Protein AF-A0A9X3PLB8-F1 (afdb_monomer)

pLDDT: mean 70.01, std 19.06, range [33.97, 97.75]

Foldseek 3Di:
DDDDDDDDDDDDPPPPPPPPPDDDDPDDPQALLLCLQVPDPPDFDDWAWDDCVVVLVVVLVCLVVCVQPDDADHSVQWPSVLKTKTAGPQDIKIWIFGHDADARLFIKMWDAGNVRHTRKIKTWDWHDDPQWIFIWIDISNHTPDTDTHRLVPDDPLLVQLLVQCVVPFVGDSVSSSSLCSQLVVQCVVPVRSRNVVSLRNSPSTPSVSNVVSVVV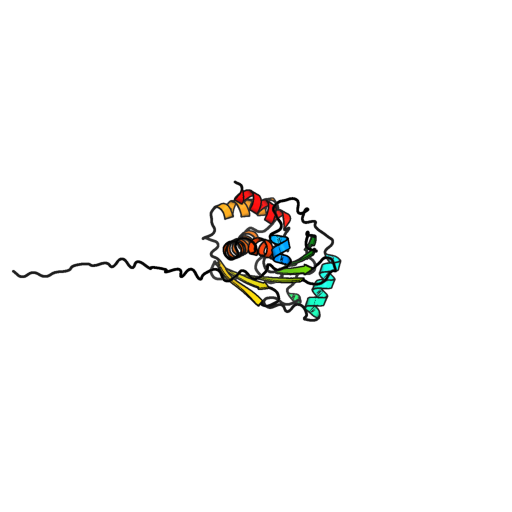SVVD

Radius of gyration: 21.52 Å; Cα contacts (8 Å, |Δi|>4): 344; chains: 1; bounding box: 39×37×94 Å

Sequence (220 aa):
MKLYGHLLVAAAVGLLLSVTATSPAAAAPLTPLERGCAGEQGDDGPVNAINADELTQRTKALVEDGAIALKATNAADLHWGHANAYEWPAGSFIGIPATKFNGDASSLAVFYDHDGGRTDTVETFVDQRDGRLWVQVWRDGERTLNAAVDVEEMPAWWGEFEGCLNQHGNVSASTAATLGAICAASCMGTLGTGCVICLGAAGGIGATALGYCAGKVMND

Secondary structure (DSSP, 8-state):
--------------------------PPPPPHHHHHHS--TTT----EEE--HHHHHHHHHHHHTTSS--SS--GGGB-GGG-EEEEETTEEEEEEEBSSSSSS--EEEEEE-TT--EEEEEEEEEEEETTEEEEEEEETTEEEEEEEEEGGG--THHHHHHHHHHHHT---HHHHHHHHHHHHHHHHHTTTHHHHHHHHHHTTS-HHHHHHHHHHHHH-

Mean predicted aligned error: 12.06 Å

Nearest PDB structures (foldseek):
  7oa8-assembly1_A  TM=4.580E-01  e=2.248E-01  Streptococcus sanguinis
  7oa7-assembly1_A  TM=4.554E-01  e=2.815E-01  Streptococcus sanguinis
  1vpr-assembly1_A  TM=3.459E-01  e=1.150E+00  Lingulaulax polyedra

Solvent-accessible surface area (backbone atoms only — not comparable to full-atom values): 12658 Å² total; per-residue (Å²): 134,84,91,82,88,83,86,86,82,81,79,83,82,76,81,78,78,76,76,77,78,70,74,82,68,81,76,73,82,72,49,72,66,44,46,55,60,63,51,60,103,66,85,73,68,77,76,39,81,47,83,30,66,67,59,47,54,53,52,48,50,36,46,75,74,54,80,48,57,70,84,88,60,53,82,87,38,45,37,70,93,56,42,34,22,33,38,44,98,60,25,35,39,37,8,26,21,26,70,86,36,87,60,61,56,18,19,41,16,42,32,25,34,82,88,64,48,78,73,50,35,31,38,36,41,46,45,79,54,96,84,24,41,39,40,35,31,24,47,77,66,42,76,78,44,78,48,77,39,56,68,88,73,56,60,77,65,49,61,56,33,37,52,41,30,48,73,70,54,75,42,52,68,68,35,41,56,47,48,50,50,53,22,50,55,32,20,70,74,49,82,47,52,29,31,47,54,33,46,47,35,50,22,40,48,64,50,66,38,55,52,51,26,53,54,49,65,73,74,109

Structure (mmCIF, N/CA/C/O backbone):
data_AF-A0A9X3PLB8-F1
#
_entry.id   AF-A0A9X3PLB8-F1
#
loop_
_atom_site.group_PDB
_atom_site.id
_atom_site.type_symbol
_atom_site.label_atom_id
_atom_site.label_alt_id
_atom_site.label_comp_id
_atom_site.label_asym_id
_atom_site.label_entity_id
_atom_site.label_seq_id
_atom_site.pdbx_PDB_ins_code
_atom_site.Cartn_x
_atom_site.Cartn_y
_atom_site.Cartn_z
_atom_site.occupancy
_atom_site.B_iso_or_equiv
_atom_site.auth_seq_id
_atom_site.auth_comp_id
_atom_site.auth_asym_id
_atom_site.auth_atom_id
_atom_site.pdbx_PDB_model_num
ATOM 1 N N . MET A 1 1 ? 12.496 -12.470 -78.132 1.00 42.16 1 MET A N 1
ATOM 2 C CA . MET A 1 1 ? 12.946 -13.204 -76.928 1.00 42.16 1 MET A CA 1
ATOM 3 C C . MET A 1 1 ? 11.952 -12.951 -75.811 1.00 42.16 1 MET A C 1
ATOM 5 O O . MET A 1 1 ? 11.403 -11.862 -75.740 1.00 42.16 1 MET A O 1
ATOM 9 N N . LYS A 1 2 ? 11.635 -14.010 -75.065 1.00 41.25 2 LYS A N 1
ATOM 10 C CA . LYS A 1 2 ? 10.515 -14.133 -74.127 1.00 41.25 2 LYS A CA 1
ATOM 11 C C . LYS A 1 2 ? 10.704 -13.296 -72.853 1.00 41.25 2 LYS A C 1
ATOM 13 O O . LYS A 1 2 ? 11.803 -13.241 -72.315 1.00 41.25 2 LYS A O 1
ATOM 18 N N . LEU A 1 3 ? 9.582 -12.727 -72.408 1.00 42.50 3 LEU A N 1
ATOM 19 C CA . LEU A 1 3 ? 9.259 -12.253 -71.057 1.00 42.50 3 LEU A CA 1
ATOM 20 C C . LEU A 1 3 ? 9.607 -13.276 -69.967 1.00 42.50 3 LEU A C 1
ATOM 22 O O . LEU A 1 3 ? 9.330 -14.445 -70.192 1.00 42.50 3 LEU A O 1
ATOM 26 N N . TYR A 1 4 ? 10.103 -12.800 -68.819 1.00 45.41 4 TYR A N 1
ATOM 27 C CA . TYR A 1 4 ? 9.829 -13.178 -67.410 1.00 45.41 4 TYR A CA 1
ATOM 28 C C . TYR A 1 4 ? 10.656 -12.162 -66.582 1.00 45.41 4 TYR A C 1
ATOM 30 O O . TYR A 1 4 ? 11.836 -11.996 -66.854 1.00 45.41 4 TYR A O 1
ATOM 38 N N . GLY A 1 5 ? 10.147 -11.323 -65.681 1.00 40.31 5 GLY A N 1
ATOM 39 C CA . GLY A 1 5 ? 9.055 -11.491 -64.734 1.00 40.31 5 GLY A CA 1
ATOM 40 C C . GLY A 1 5 ? 9.683 -11.599 -63.346 1.00 40.31 5 GLY A C 1
ATOM 41 O O . GLY A 1 5 ? 10.221 -12.650 -63.062 1.00 40.31 5 GLY A O 1
ATOM 42 N N . HIS A 1 6 ? 9.638 -10.542 -62.526 1.00 45.53 6 HIS A N 1
ATOM 43 C CA . HIS A 1 6 ? 9.561 -10.637 -61.060 1.00 45.53 6 HIS A CA 1
ATOM 44 C C . HIS A 1 6 ? 9.053 -9.310 -60.484 1.00 45.53 6 HIS A C 1
ATOM 46 O O . HIS A 1 6 ? 9.768 -8.326 -60.324 1.00 45.53 6 HIS A O 1
ATOM 52 N N . LEU A 1 7 ? 7.748 -9.336 -60.235 1.00 43.00 7 LEU A N 1
ATOM 53 C CA . LEU A 1 7 ? 6.956 -8.416 -59.441 1.00 43.00 7 LEU A CA 1
ATOM 54 C C . LEU A 1 7 ? 7.333 -8.650 -57.964 1.00 43.00 7 LEU A C 1
ATOM 56 O O . LEU A 1 7 ? 7.113 -9.751 -57.460 1.00 43.00 7 LEU A O 1
ATOM 60 N N . LEU A 1 8 ? 7.907 -7.663 -57.274 1.00 43.69 8 LEU A N 1
ATOM 61 C CA . LEU A 1 8 ? 8.040 -7.696 -55.814 1.00 43.69 8 LEU A CA 1
ATOM 62 C C . LEU A 1 8 ? 6.850 -6.953 -55.208 1.00 43.69 8 LEU A C 1
ATOM 64 O O . LEU A 1 8 ? 6.805 -5.727 -55.159 1.00 43.69 8 LEU A O 1
ATOM 68 N N . VAL A 1 9 ? 5.865 -7.744 -54.792 1.00 43.50 9 VAL A N 1
ATOM 69 C CA . VAL A 1 9 ? 4.774 -7.350 -53.904 1.00 43.50 9 VAL A CA 1
ATOM 70 C C . VAL A 1 9 ? 5.308 -7.488 -52.480 1.00 43.50 9 VAL A C 1
ATOM 72 O O . VAL A 1 9 ? 5.518 -8.604 -52.014 1.00 43.50 9 VAL A O 1
ATOM 75 N N . ALA A 1 10 ? 5.544 -6.374 -51.789 1.00 41.44 10 ALA A N 1
ATOM 76 C CA . ALA A 1 10 ? 5.729 -6.374 -50.342 1.00 41.44 10 ALA A CA 1
ATOM 77 C C . ALA A 1 10 ? 4.428 -5.866 -49.714 1.00 41.44 10 ALA A C 1
ATOM 79 O O . ALA A 1 10 ? 4.063 -4.699 -49.843 1.00 41.44 10 ALA A O 1
ATOM 80 N N . ALA A 1 11 ? 3.694 -6.806 -49.126 1.00 41.69 11 ALA A N 1
ATOM 81 C CA . ALA A 1 11 ? 2.415 -6.602 -48.476 1.00 41.69 11 ALA A CA 1
ATOM 82 C C . ALA A 1 11 ? 2.552 -5.651 -47.278 1.00 41.69 11 ALA A C 1
ATOM 84 O O . ALA A 1 11 ? 3.306 -5.916 -46.343 1.00 41.69 11 ALA A O 1
ATOM 85 N N . ALA A 1 12 ? 1.771 -4.572 -47.289 1.00 40.34 12 ALA A N 1
ATOM 86 C CA . ALA A 1 12 ? 1.460 -3.808 -46.095 1.00 40.34 12 ALA A CA 1
ATOM 87 C C . ALA A 1 12 ? 0.580 -4.683 -45.189 1.00 40.34 12 ALA A C 1
ATOM 89 O O . ALA A 1 12 ? -0.614 -4.856 -45.437 1.00 40.34 12 ALA A O 1
ATOM 90 N N . VAL A 1 13 ? 1.179 -5.273 -44.155 1.00 42.69 13 VAL A N 1
ATOM 91 C CA . VAL A 1 13 ? 0.447 -5.906 -43.054 1.00 42.69 13 VAL A CA 1
ATOM 92 C C . VAL A 1 13 ? -0.115 -4.778 -42.191 1.00 42.69 13 VAL A C 1
ATOM 94 O O . VAL A 1 13 ? 0.508 -4.320 -41.239 1.00 42.69 13 VAL A O 1
ATOM 97 N N . GLY A 1 14 ? -1.287 -4.278 -42.580 1.00 38.47 14 GLY A N 1
ATOM 98 C CA . GLY A 1 14 ? -2.118 -3.443 -41.725 1.00 38.47 14 GLY A CA 1
ATOM 99 C C . GLY A 1 14 ? -2.691 -4.308 -40.610 1.00 38.47 14 GLY A C 1
ATOM 100 O O . GLY A 1 14 ? -3.689 -4.998 -40.813 1.00 38.47 14 GLY A O 1
ATOM 101 N N . LEU A 1 15 ? -2.038 -4.300 -39.448 1.00 38.53 15 LEU A N 1
ATOM 102 C CA . LEU A 1 15 ? -2.565 -4.893 -38.225 1.00 38.53 15 LEU A CA 1
ATOM 103 C C . LEU A 1 15 ? -3.758 -4.036 -37.761 1.00 38.53 15 LEU A C 1
ATOM 105 O O . LEU A 1 15 ? -3.613 -3.065 -37.024 1.00 38.53 15 LEU A O 1
ATOM 109 N N . LEU A 1 16 ? -4.949 -4.366 -38.255 1.00 38.53 16 LEU A N 1
ATOM 110 C CA . LEU A 1 16 ? -6.218 -3.885 -37.719 1.00 38.53 16 LEU A CA 1
ATOM 111 C C . LEU A 1 16 ? -6.410 -4.512 -36.332 1.00 38.53 16 LEU A C 1
ATOM 113 O O . LEU A 1 16 ? -6.998 -5.582 -36.197 1.00 38.53 16 LEU A O 1
ATOM 117 N N . LEU A 1 17 ? -5.906 -3.847 -35.291 1.00 38.09 17 LEU A N 1
ATOM 118 C CA . LEU A 1 17 ? -6.394 -4.040 -33.927 1.00 38.09 17 LEU A CA 1
ATOM 119 C C . LEU A 1 17 ? -7.809 -3.460 -33.876 1.00 38.09 17 LEU A C 1
ATOM 121 O O . LEU A 1 17 ? -8.021 -2.296 -33.545 1.00 38.09 17 LEU A O 1
ATOM 125 N N . SER A 1 18 ? -8.796 -4.263 -34.265 1.00 33.97 18 SER A N 1
ATOM 126 C CA . SER A 1 18 ? -10.195 -3.977 -33.980 1.00 33.97 18 SER A CA 1
ATOM 127 C C . SER A 1 18 ? -10.396 -4.079 -32.471 1.00 33.97 18 SER A C 1
ATOM 129 O O . SER A 1 18 ? -10.688 -5.150 -31.942 1.00 33.97 18 SER A O 1
ATOM 131 N N . VAL A 1 19 ? -10.201 -2.955 -31.781 1.00 35.94 19 VAL A N 1
ATOM 132 C CA . VAL A 1 19 ? -10.672 -2.745 -30.414 1.00 35.94 19 VAL A CA 1
ATOM 133 C C . VAL A 1 19 ? -12.193 -2.814 -30.479 1.00 35.94 19 VAL A C 1
ATOM 135 O O . VAL A 1 19 ? -12.865 -1.857 -30.860 1.00 35.94 19 VAL A O 1
ATOM 138 N N . THR A 1 20 ? -12.758 -3.979 -30.179 1.00 35.69 20 THR A N 1
ATOM 139 C CA . THR A 1 20 ? -14.190 -4.094 -29.929 1.00 35.69 20 THR A CA 1
ATOM 140 C C . THR A 1 20 ? -14.473 -3.343 -28.638 1.00 35.69 20 THR A C 1
ATOM 142 O O . THR A 1 20 ? -14.205 -3.854 -27.554 1.00 35.69 20 THR A O 1
ATOM 145 N N . ALA A 1 21 ? -14.972 -2.113 -28.761 1.00 36.59 21 ALA A N 1
ATOM 146 C CA . ALA A 1 21 ? -15.524 -1.363 -27.647 1.00 36.59 21 ALA A CA 1
ATOM 147 C C . ALA A 1 21 ? -16.731 -2.142 -27.110 1.00 36.59 21 ALA A C 1
ATOM 149 O O . ALA A 1 21 ? -17.836 -2.065 -27.648 1.00 36.59 21 ALA A O 1
ATOM 150 N N . THR A 1 22 ? -16.510 -2.954 -26.080 1.00 38.62 22 THR A N 1
ATOM 151 C CA . THR A 1 22 ? -17.591 -3.485 -25.257 1.00 38.62 22 THR A CA 1
ATOM 152 C C . THR A 1 22 ? -18.362 -2.295 -24.708 1.00 38.62 22 THR A C 1
ATOM 154 O O . THR A 1 22 ? -17.762 -1.411 -24.094 1.00 38.62 22 THR A O 1
ATOM 157 N N . SER A 1 23 ? -19.674 -2.245 -24.965 1.00 39.62 23 SER A N 1
ATOM 158 C CA . SER A 1 23 ? -20.564 -1.269 -24.333 1.00 39.62 23 SER A CA 1
ATOM 159 C C . SER A 1 23 ? -20.258 -1.208 -22.836 1.00 39.62 23 SER A C 1
ATOM 161 O O . SER A 1 23 ? -20.055 -2.274 -22.245 1.00 39.62 23 SER A O 1
ATOM 163 N N . PRO A 1 24 ? -20.194 -0.010 -22.226 1.00 42.16 24 PRO A N 1
ATOM 164 C CA . PRO A 1 24 ? -19.882 0.104 -20.813 1.00 42.16 24 PRO A CA 1
ATOM 165 C C . PRO A 1 24 ? -20.910 -0.727 -20.051 1.00 42.16 24 PRO A C 1
ATOM 167 O O . PRO A 1 24 ? -22.111 -0.454 -20.108 1.00 42.16 24 PRO A O 1
ATOM 170 N N . ALA A 1 25 ? -20.439 -1.789 -19.394 1.00 44.44 25 ALA A N 1
ATOM 171 C CA . ALA A 1 25 ? -21.228 -2.461 -18.380 1.00 44.44 25 ALA A CA 1
ATOM 172 C C . ALA A 1 25 ? -21.720 -1.371 -17.422 1.00 44.44 25 ALA A C 1
ATOM 174 O O . ALA A 1 25 ? -20.951 -0.463 -17.096 1.00 44.44 25 ALA A O 1
ATOM 175 N N . ALA A 1 26 ? -22.999 -1.420 -17.035 1.00 44.59 26 ALA A N 1
ATOM 176 C CA . ALA A 1 26 ? -23.534 -0.507 -16.034 1.00 44.59 26 ALA A CA 1
ATOM 177 C C . ALA A 1 26 ? -22.548 -0.477 -14.861 1.00 44.59 26 ALA A C 1
ATOM 179 O O . ALA A 1 26 ? -22.272 -1.527 -14.276 1.00 44.59 26 ALA A O 1
ATOM 180 N N . ALA A 1 27 ? -21.940 0.688 -14.623 1.00 52.00 27 ALA A N 1
ATOM 181 C CA . ALA A 1 27 ? -20.863 0.811 -13.658 1.00 52.00 27 ALA A CA 1
ATOM 182 C C . ALA A 1 27 ? -21.380 0.307 -12.309 1.00 52.00 27 ALA A C 1
ATOM 184 O O . ALA A 1 27 ? -22.435 0.747 -11.842 1.00 52.00 27 ALA A O 1
ATOM 185 N N . ALA A 1 28 ? -20.673 -0.658 -11.720 1.00 55.56 28 ALA A N 1
ATOM 186 C CA . ALA A 1 28 ? -20.964 -1.079 -10.362 1.00 55.56 28 ALA A CA 1
ATOM 187 C C . ALA A 1 28 ? -20.919 0.160 -9.445 1.00 55.56 28 ALA A C 1
ATOM 189 O O . ALA A 1 28 ? -20.131 1.077 -9.703 1.00 55.56 28 ALA A O 1
ATOM 190 N N . PRO A 1 29 ? -21.777 0.235 -8.412 1.00 57.09 29 PRO A N 1
ATOM 191 C CA . PRO A 1 29 ? -21.721 1.338 -7.466 1.00 57.09 29 PRO A CA 1
ATOM 192 C C . PRO A 1 29 ? -20.319 1.420 -6.854 1.00 57.09 29 PRO A C 1
ATOM 194 O O . PRO A 1 29 ? -19.776 0.404 -6.421 1.00 57.09 29 PRO A O 1
ATOM 197 N N . LEU A 1 30 ? -19.765 2.635 -6.825 1.00 49.28 30 LEU A N 1
ATOM 198 C CA . LEU A 1 30 ? -18.434 2.902 -6.287 1.00 49.28 30 LEU A CA 1
ATOM 199 C C . LEU A 1 30 ? -18.340 2.441 -4.825 1.00 49.28 30 LEU A C 1
ATOM 201 O O . LEU A 1 30 ? -19.224 2.733 -4.003 1.00 49.28 30 LEU A O 1
ATOM 205 N N . THR A 1 31 ? -17.252 1.757 -4.483 1.00 62.59 31 THR A N 1
ATOM 206 C CA . THR A 1 31 ? -16.975 1.360 -3.098 1.00 62.59 31 THR A CA 1
ATOM 207 C C . THR A 1 31 ? -16.801 2.595 -2.196 1.00 62.59 31 THR A C 1
ATOM 209 O O . THR A 1 31 ? -16.593 3.703 -2.693 1.00 62.59 31 THR A O 1
ATOM 212 N N . PRO A 1 32 ? -16.913 2.475 -0.857 1.00 55.81 32 PRO A N 1
ATOM 213 C CA . PRO A 1 32 ? -16.621 3.588 0.054 1.00 55.81 32 PRO A CA 1
ATOM 214 C C . PRO A 1 32 ? -15.236 4.200 -0.182 1.00 55.81 32 PRO A C 1
ATOM 216 O O . PRO A 1 32 ? -15.108 5.421 -0.175 1.00 55.81 32 PRO A O 1
ATOM 219 N N . LEU A 1 33 ? -14.240 3.356 -0.482 1.00 52.06 33 LEU A N 1
ATOM 220 C CA . LEU A 1 33 ? -12.906 3.784 -0.889 1.00 52.06 33 LEU A CA 1
ATOM 221 C C . LEU A 1 33 ? -12.986 4.647 -2.153 1.00 52.06 33 LEU A C 1
ATOM 223 O O . LEU A 1 33 ? -12.548 5.789 -2.152 1.00 52.06 33 LEU A O 1
ATOM 227 N N . GLU A 1 34 ? -13.618 4.138 -3.210 1.00 52.97 34 GLU A N 1
ATOM 228 C CA . GLU A 1 34 ? -13.743 4.840 -4.490 1.00 52.97 34 GLU A CA 1
ATOM 229 C C . GLU A 1 34 ? -14.544 6.138 -4.378 1.00 52.97 34 GLU A C 1
ATOM 231 O O . GLU A 1 34 ? -14.219 7.099 -5.062 1.00 52.97 34 GLU A O 1
ATOM 236 N N . ARG A 1 35 ? -15.543 6.205 -3.491 1.00 54.47 35 ARG A N 1
ATOM 237 C CA . ARG A 1 35 ? -16.290 7.438 -3.203 1.00 54.47 35 ARG A CA 1
ATOM 238 C C . ARG A 1 35 ? -15.470 8.455 -2.419 1.00 54.47 35 ARG A C 1
ATOM 240 O O . ARG A 1 35 ? -15.552 9.628 -2.747 1.00 54.47 35 ARG A O 1
ATOM 247 N N . GLY A 1 36 ? -14.683 8.025 -1.433 1.00 48.09 36 GLY A N 1
ATOM 248 C CA . GLY A 1 36 ? -13.758 8.912 -0.719 1.00 48.09 36 GLY A CA 1
ATOM 249 C C . GLY A 1 36 ? -12.637 9.435 -1.622 1.00 48.09 36 GLY A C 1
ATOM 250 O O . GLY A 1 36 ? -12.181 10.555 -1.455 1.00 48.09 36 GLY A O 1
ATOM 251 N N . CYS A 1 37 ? -12.237 8.641 -2.616 1.00 48.06 37 CYS A N 1
ATOM 252 C CA . CYS A 1 37 ? -11.244 9.005 -3.628 1.00 48.06 37 CYS A CA 1
ATOM 253 C C . CYS A 1 37 ? -11.808 9.879 -4.762 1.00 48.06 37 CYS A C 1
ATOM 255 O O . CYS A 1 37 ? -11.076 10.671 -5.344 1.00 48.06 37 CYS A O 1
ATOM 257 N N . ALA A 1 38 ? -13.080 9.678 -5.118 1.00 42.69 38 ALA A N 1
ATOM 258 C CA . ALA A 1 38 ? -13.804 10.438 -6.140 1.00 42.69 38 ALA A CA 1
ATOM 259 C C . ALA A 1 38 ? -14.507 11.682 -5.569 1.00 42.69 38 ALA A C 1
ATOM 261 O O . ALA A 1 38 ? -15.201 12.371 -6.320 1.00 42.69 38 ALA A O 1
ATOM 262 N N . GLY A 1 39 ? -14.341 11.933 -4.263 1.00 39.34 39 GLY A N 1
ATOM 263 C CA . GLY A 1 39 ? -14.738 13.161 -3.587 1.0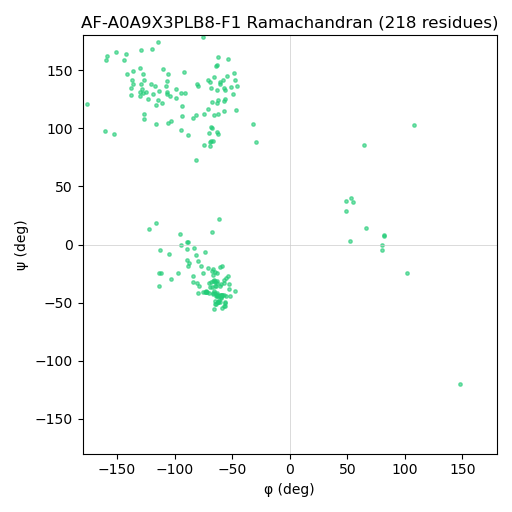0 39.34 39 GLY A CA 1
ATOM 264 C C . GLY A 1 39 ? -14.223 14.365 -4.362 1.00 39.34 39 GLY A C 1
ATOM 265 O O . GLY A 1 39 ? -13.088 14.390 -4.840 1.00 39.34 39 GLY A O 1
ATOM 266 N N . GLU A 1 40 ? -15.144 15.283 -4.619 1.00 38.53 40 GLU A N 1
ATOM 267 C CA . GLU A 1 40 ? -14.968 16.461 -5.448 1.00 38.53 40 GLU A CA 1
ATOM 268 C C . GLU A 1 40 ? -13.685 17.214 -5.071 1.00 38.53 40 GLU A C 1
ATOM 270 O O . GLU A 1 40 ? -13.317 17.322 -3.907 1.00 38.53 40 GLU A O 1
ATOM 275 N N . GLN A 1 41 ? -13.037 17.846 -6.050 1.00 43.66 41 GLN A N 1
ATOM 276 C CA . GLN A 1 41 ? -11.950 18.817 -5.843 1.00 43.66 41 GLN A CA 1
ATOM 277 C C . GLN A 1 41 ? -12.389 20.074 -5.040 1.00 43.66 41 GLN A C 1
ATOM 279 O O . GLN A 1 41 ? -11.778 21.136 -5.159 1.00 43.66 41 GLN A O 1
ATOM 284 N N . GLY A 1 42 ? -13.464 19.988 -4.255 1.00 38.28 42 GLY A N 1
ATOM 285 C CA . GLY A 1 42 ? -14.000 21.020 -3.388 1.00 38.28 42 GLY A CA 1
ATOM 286 C C . GLY A 1 42 ? -13.916 20.592 -1.926 1.00 38.28 42 GLY A C 1
ATOM 287 O O . GLY A 1 42 ? -14.754 19.841 -1.453 1.00 38.28 42 GLY A O 1
ATOM 288 N N . ASP A 1 43 ? -12.942 21.151 -1.212 1.00 43.69 43 ASP A N 1
ATOM 289 C CA . ASP A 1 43 ? -12.940 21.291 0.255 1.00 43.69 43 ASP A CA 1
ATOM 290 C C . ASP A 1 43 ? -12.869 20.003 1.108 1.00 43.69 43 ASP A C 1
ATOM 292 O O . ASP A 1 43 ? -13.066 20.053 2.324 1.00 43.69 43 ASP A O 1
ATOM 296 N N . ASP A 1 44 ? -12.520 18.860 0.513 1.00 45.12 44 ASP A N 1
ATOM 297 C CA . ASP A 1 44 ? -12.148 17.662 1.267 1.00 45.12 44 ASP A CA 1
ATOM 298 C C . ASP A 1 44 ? -10.841 17.943 2.033 1.00 45.12 44 ASP A C 1
ATOM 300 O O . ASP A 1 44 ? -9.779 18.174 1.449 1.00 45.12 44 ASP A O 1
ATOM 304 N N . GLY A 1 45 ? -10.946 18.016 3.363 1.00 46.25 45 GLY A N 1
ATOM 305 C CA . GLY A 1 45 ? -9.868 18.438 4.260 1.00 46.25 45 GLY A CA 1
ATOM 306 C C . GLY A 1 45 ? -8.548 17.667 4.079 1.00 46.25 45 GLY A C 1
ATOM 307 O O . GLY A 1 45 ? -8.527 16.560 3.538 1.00 46.25 45 GLY A O 1
ATOM 308 N N . PRO A 1 46 ? -7.420 18.238 4.540 1.00 53.66 46 PRO A N 1
ATOM 309 C CA . PRO A 1 46 ? -6.093 17.688 4.283 1.00 53.66 46 PRO A CA 1
ATOM 310 C C . PRO A 1 46 ? -5.952 16.252 4.801 1.00 53.66 46 PRO A C 1
ATOM 312 O O . PRO A 1 46 ? -6.417 15.930 5.893 1.00 53.66 46 PRO A O 1
ATOM 315 N N . VAL A 1 47 ? -5.242 15.410 4.041 1.00 62.25 47 VAL A N 1
ATOM 316 C CA . VAL A 1 47 ? -4.730 14.128 4.544 1.00 62.25 47 VAL A CA 1
ATOM 317 C C . VAL A 1 47 ? -3.750 14.435 5.672 1.00 62.25 47 VAL A C 1
ATOM 319 O O . VAL A 1 47 ? -2.685 15.012 5.437 1.00 62.25 47 VAL A O 1
ATOM 322 N N . ASN A 1 48 ? -4.116 14.070 6.898 1.00 73.31 48 ASN A N 1
ATOM 323 C CA . ASN A 1 48 ? -3.329 14.378 8.087 1.00 73.31 48 ASN A CA 1
ATOM 324 C C . ASN A 1 48 ? -2.592 13.129 8.551 1.00 73.31 48 ASN A C 1
ATOM 326 O O . ASN A 1 48 ? -3.200 12.080 8.744 1.00 73.31 48 ASN A O 1
ATOM 330 N N . ALA A 1 49 ? -1.278 13.242 8.745 1.00 79.31 49 ALA A N 1
ATOM 331 C CA . ALA A 1 49 ? -0.516 12.180 9.387 1.00 79.31 49 ALA A CA 1
ATOM 332 C C . ALA A 1 49 ? -1.012 11.994 10.828 1.00 79.31 49 ALA A C 1
ATOM 334 O O . ALA A 1 49 ? -1.144 12.969 11.571 1.00 79.31 49 ALA A O 1
ATOM 335 N N . ILE A 1 50 ? -1.250 10.745 11.217 1.00 87.69 50 ILE A N 1
ATOM 336 C CA . ILE A 1 50 ? -1.646 10.369 12.576 1.00 87.69 50 ILE A CA 1
ATOM 337 C C . ILE A 1 50 ? -0.625 9.417 13.192 1.00 87.69 50 ILE A C 1
ATOM 339 O O . ILE A 1 50 ? 0.263 8.899 12.515 1.00 87.69 50 ILE A O 1
ATOM 343 N N . ASN A 1 51 ? -0.738 9.186 14.502 1.00 90.12 51 ASN A N 1
ATOM 344 C CA . ASN A 1 51 ? 0.075 8.171 15.158 1.00 90.12 51 ASN A CA 1
ATOM 345 C C . ASN A 1 51 ? -0.274 6.782 14.584 1.00 90.12 51 ASN A C 1
ATOM 347 O O . ASN A 1 51 ? -1.423 6.347 14.647 1.00 90.12 51 ASN A O 1
ATOM 351 N N . ALA A 1 52 ? 0.730 6.092 14.042 1.00 90.88 52 ALA A N 1
ATOM 352 C CA . ALA A 1 52 ? 0.566 4.786 13.422 1.00 90.88 52 ALA A CA 1
ATOM 353 C C . ALA A 1 52 ? 0.480 3.619 14.420 1.00 90.88 52 ALA A C 1
ATOM 355 O O . ALA A 1 52 ? 0.071 2.538 14.008 1.00 90.88 52 ALA A O 1
ATOM 356 N N . ASP A 1 53 ? 0.833 3.786 15.699 1.00 94.88 53 ASP A N 1
ATOM 357 C CA . ASP A 1 53 ? 0.975 2.686 16.666 1.00 94.88 53 ASP A CA 1
ATOM 358 C C . ASP A 1 53 ? -0.304 1.849 16.798 1.00 94.88 53 ASP A C 1
ATOM 360 O O . ASP A 1 53 ? -0.263 0.620 16.700 1.00 94.88 53 ASP A O 1
ATOM 364 N N . GLU A 1 54 ? -1.455 2.503 16.981 1.00 95.12 54 GLU A N 1
ATOM 365 C CA . GLU A 1 54 ? -2.731 1.806 17.164 1.00 95.12 54 GLU A CA 1
ATOM 366 C C . GLU A 1 54 ? -3.122 1.018 15.908 1.00 95.12 54 GLU A C 1
ATOM 368 O O . GLU A 1 54 ? -3.429 -0.176 15.983 1.00 95.12 54 GLU A O 1
ATOM 373 N N . LEU A 1 55 ? -3.062 1.666 14.743 1.00 95.69 55 LEU A N 1
ATOM 374 C CA . LEU A 1 55 ? -3.389 1.035 13.467 1.00 95.69 55 LEU A CA 1
ATOM 375 C C . LEU A 1 55 ? -2.381 -0.057 13.100 1.00 95.69 55 LEU A C 1
ATOM 377 O O . LEU A 1 55 ? -2.769 -1.066 12.516 1.00 95.69 55 LEU A O 1
ATOM 381 N N . THR A 1 56 ? -1.117 0.087 13.501 1.00 96.69 56 THR A N 1
ATOM 382 C CA . THR A 1 56 ? -0.075 -0.928 13.310 1.00 96.69 56 THR A CA 1
ATOM 383 C C . THR A 1 56 ? -0.411 -2.178 14.107 1.00 96.69 56 THR A C 1
ATOM 385 O O . THR A 1 56 ? -0.449 -3.266 13.537 1.00 96.69 56 THR A O 1
ATOM 388 N N . GLN A 1 57 ? -0.705 -2.044 15.405 1.00 97.38 57 GLN A N 1
ATOM 389 C CA . GLN A 1 57 ? -1.061 -3.192 16.249 1.00 97.38 57 GLN A CA 1
ATOM 390 C C . GLN A 1 57 ? -2.347 -3.865 15.770 1.00 97.38 57 GLN A C 1
ATOM 392 O O . GLN A 1 57 ? -2.416 -5.092 15.692 1.00 97.38 57 GLN A O 1
ATOM 397 N N . ARG A 1 58 ? -3.350 -3.067 15.387 1.00 97.38 58 ARG A N 1
ATOM 398 C CA . ARG A 1 58 ? -4.610 -3.571 14.835 1.00 97.38 58 ARG A CA 1
ATOM 399 C C . ARG A 1 58 ? -4.393 -4.331 13.527 1.00 97.38 58 ARG A C 1
ATOM 401 O O . ARG A 1 58 ? -4.867 -5.454 13.393 1.00 97.38 58 ARG A O 1
ATOM 408 N N . THR A 1 59 ? -3.660 -3.748 12.580 1.00 97.38 59 THR A N 1
ATOM 409 C CA . THR A 1 59 ? -3.346 -4.389 11.293 1.00 97.38 59 THR A CA 1
ATOM 410 C C . THR A 1 59 ? -2.559 -5.671 11.500 1.00 97.38 59 THR A C 1
ATOM 412 O O . THR A 1 59 ? -2.861 -6.689 10.885 1.00 97.38 59 THR A O 1
ATOM 415 N N . LYS A 1 60 ? -1.573 -5.640 12.398 1.00 97.62 60 LYS A N 1
ATOM 416 C CA . LYS A 1 60 ? -0.758 -6.803 12.726 1.00 97.62 60 LYS A CA 1
ATOM 417 C C . LYS A 1 60 ? -1.604 -7.950 13.270 1.00 97.62 60 LYS A C 1
ATOM 419 O O . LYS A 1 60 ? -1.463 -9.065 12.780 1.00 97.62 60 LYS A O 1
ATOM 424 N N . ALA A 1 61 ? -2.529 -7.671 14.189 1.00 97.75 61 ALA A N 1
ATOM 425 C CA . ALA A 1 61 ? -3.456 -8.677 14.700 1.00 97.75 61 ALA A CA 1
ATOM 426 C C . ALA A 1 61 ? -4.311 -9.299 13.580 1.00 97.75 61 ALA A C 1
ATOM 428 O O . ALA A 1 61 ? -4.417 -10.518 13.520 1.00 97.75 61 ALA A O 1
ATOM 429 N N . LEU A 1 62 ? -4.834 -8.480 12.658 1.00 97.50 62 LEU A N 1
ATOM 430 C CA . LEU A 1 62 ? -5.619 -8.944 11.503 1.00 97.50 62 LEU A CA 1
ATOM 431 C C . LEU A 1 62 ? -4.806 -9.770 10.488 1.00 97.50 62 LEU A C 1
ATOM 433 O O . LEU A 1 62 ? -5.357 -10.550 9.716 1.00 97.50 62 LEU A O 1
ATOM 437 N N . VAL A 1 63 ? -3.493 -9.561 10.409 1.00 97.12 63 VAL A N 1
ATOM 438 C CA . VAL A 1 63 ? -2.610 -10.394 9.580 1.00 97.12 63 VAL A CA 1
ATOM 439 C C . VAL A 1 63 ? -2.288 -11.705 10.304 1.00 97.12 63 VAL A C 1
ATOM 441 O O . VAL A 1 63 ? -2.294 -12.767 9.685 1.00 97.12 63 VAL A O 1
ATOM 444 N N . GLU A 1 64 ? -2.027 -11.653 11.611 1.00 96.12 64 GLU A N 1
ATOM 445 C CA . GLU A 1 64 ? -1.681 -12.820 12.432 1.00 96.12 64 GLU A CA 1
ATOM 446 C C . GLU A 1 64 ? -2.865 -13.777 12.651 1.00 96.12 64 GLU A C 1
ATOM 448 O O . GLU A 1 64 ? -2.662 -14.991 12.703 1.00 96.12 64 GLU A O 1
ATOM 453 N N . ASP A 1 65 ? -4.096 -13.262 12.737 1.00 96.88 65 ASP A N 1
ATOM 454 C CA . ASP A 1 65 ? -5.322 -14.062 12.863 1.00 96.88 65 ASP A CA 1
ATOM 455 C C . ASP A 1 65 ? -5.837 -14.627 11.521 1.00 96.88 65 ASP A C 1
ATOM 457 O O . ASP A 1 65 ? -6.736 -15.472 11.500 1.00 96.88 65 ASP A O 1
ATOM 461 N N . GLY A 1 66 ? -5.244 -14.198 10.401 1.00 95.62 66 GLY A N 1
ATOM 462 C CA . GLY A 1 66 ? -5.610 -14.613 9.048 1.00 95.62 66 GLY A CA 1
ATOM 463 C C . GLY A 1 66 ? -6.809 -13.875 8.442 1.00 95.62 66 GLY A C 1
ATOM 464 O O . GLY A 1 66 ? -7.245 -14.245 7.349 1.00 95.62 66 GLY A O 1
ATOM 465 N N . ALA A 1 67 ? -7.340 -12.835 9.091 1.00 96.50 67 ALA A N 1
ATOM 466 C CA . ALA A 1 67 ? -8.396 -11.994 8.535 1.00 96.50 67 ALA A CA 1
ATOM 467 C C . ALA A 1 67 ? -7.920 -11.227 7.291 1.00 96.50 67 ALA A C 1
ATOM 469 O O . ALA A 1 67 ? -8.718 -10.975 6.383 1.00 96.50 67 ALA A O 1
ATOM 470 N N . ILE A 1 68 ? -6.636 -10.863 7.228 1.00 96.38 68 ILE A N 1
ATOM 471 C CA . ILE A 1 68 ? -5.955 -10.311 6.051 1.00 96.38 68 ILE A CA 1
ATOM 472 C C . ILE A 1 68 ? -5.044 -11.393 5.466 1.00 96.38 68 ILE A C 1
ATOM 474 O O . ILE A 1 68 ? -3.968 -11.686 5.986 1.00 96.38 68 ILE A O 1
ATOM 478 N N . ALA A 1 69 ? -5.480 -11.986 4.355 1.00 93.75 69 ALA A N 1
ATOM 479 C CA . ALA A 1 69 ? -4.744 -13.046 3.678 1.00 93.75 69 ALA A CA 1
ATOM 480 C C . ALA A 1 69 ? -3.754 -12.471 2.652 1.00 93.75 69 ALA A C 1
ATOM 482 O O . ALA A 1 69 ? -4.119 -12.251 1.495 1.00 93.75 69 ALA A O 1
ATOM 483 N N . LEU A 1 70 ? -2.500 -12.289 3.074 1.00 94.12 70 LEU A N 1
ATOM 484 C CA . LEU A 1 70 ? -1.394 -11.885 2.199 1.00 94.12 70 LEU A CA 1
ATOM 485 C C . LEU A 1 70 ? -1.164 -12.917 1.081 1.00 94.12 70 LEU A C 1
ATOM 487 O O . LEU A 1 70 ? -1.262 -14.131 1.295 1.00 94.12 70 LEU A O 1
ATOM 491 N N . LYS A 1 71 ? -0.889 -12.432 -0.129 1.00 94.31 71 LYS A N 1
ATOM 492 C CA . LYS A 1 71 ? -0.756 -13.218 -1.362 1.00 94.31 71 LYS A CA 1
ATOM 493 C C . LYS A 1 71 ? 0.655 -13.219 -1.919 1.00 94.31 71 LYS A C 1
ATOM 495 O O . LYS A 1 71 ? 1.069 -14.236 -2.474 1.00 94.31 71 LYS A O 1
ATOM 500 N N . ALA A 1 72 ? 1.372 -12.108 -1.803 1.00 87.06 72 ALA A N 1
ATOM 501 C CA . ALA A 1 72 ? 2.715 -11.954 -2.359 1.00 87.06 72 ALA A CA 1
ATOM 502 C C . ALA A 1 72 ? 3.795 -11.841 -1.288 1.00 87.06 72 ALA A C 1
ATOM 504 O O . ALA A 1 72 ? 4.954 -12.174 -1.529 1.00 87.06 72 ALA A O 1
ATOM 505 N N . THR A 1 73 ? 3.401 -11.393 -0.104 1.00 85.69 73 THR A N 1
ATOM 506 C CA . THR A 1 73 ? 4.248 -11.216 1.066 1.00 85.69 73 THR A CA 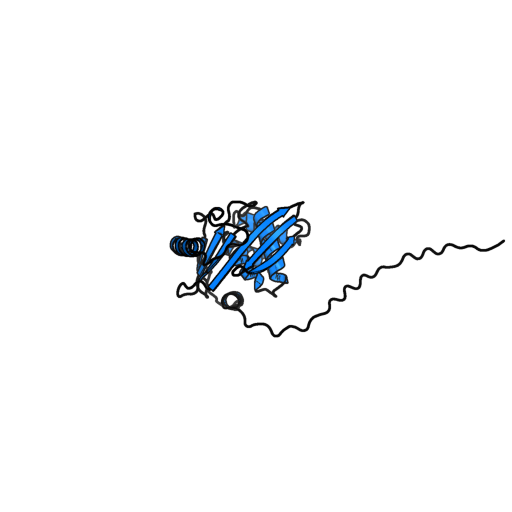1
ATOM 507 C C . THR A 1 73 ? 3.824 -12.181 2.175 1.00 85.69 73 THR A C 1
ATOM 509 O O . THR A 1 73 ? 2.842 -12.918 2.066 1.00 85.69 73 THR A O 1
ATOM 512 N N . ASN A 1 74 ? 4.584 -12.208 3.264 1.00 90.81 74 ASN A N 1
ATOM 513 C CA . ASN A 1 74 ? 4.144 -12.798 4.525 1.00 90.81 74 ASN A CA 1
ATOM 514 C C . ASN A 1 74 ? 4.368 -11.793 5.661 1.00 90.81 74 ASN A C 1
ATOM 516 O O . ASN A 1 74 ? 5.084 -10.808 5.496 1.00 90.81 74 ASN A O 1
ATOM 520 N N . ALA A 1 75 ? 3.785 -12.058 6.831 1.00 91.00 75 ALA A N 1
ATOM 521 C CA . ALA A 1 75 ? 3.845 -11.145 7.973 1.00 91.00 75 ALA A CA 1
ATOM 522 C C . ALA A 1 75 ? 5.279 -10.794 8.422 1.00 91.00 75 ALA A C 1
ATOM 524 O O . ALA A 1 75 ? 5.512 -9.698 8.934 1.00 91.00 75 ALA A O 1
ATOM 525 N N . ALA A 1 76 ? 6.239 -11.709 8.235 1.00 91.56 76 ALA A N 1
ATOM 526 C CA . ALA A 1 76 ? 7.645 -11.490 8.577 1.00 91.56 76 ALA A CA 1
ATOM 527 C C . ALA A 1 76 ? 8.376 -10.605 7.555 1.00 91.56 76 ALA A C 1
ATOM 529 O O . ALA A 1 76 ? 9.417 -10.034 7.871 1.00 91.56 76 ALA A O 1
ATOM 530 N N . ASP A 1 77 ? 7.819 -10.471 6.352 1.00 90.81 77 ASP A N 1
ATOM 531 C CA . ASP A 1 77 ? 8.334 -9.603 5.303 1.00 90.81 77 ASP A CA 1
ATOM 532 C C . ASP A 1 77 ? 7.770 -8.175 5.401 1.00 90.81 77 ASP A C 1
ATOM 534 O O . ASP A 1 77 ? 8.127 -7.355 4.569 1.00 90.81 77 ASP A O 1
ATOM 538 N N . LEU A 1 78 ? 6.940 -7.836 6.395 1.00 91.31 78 LEU A N 1
ATOM 539 C CA . LEU A 1 78 ? 6.438 -6.471 6.610 1.00 91.31 78 LEU A CA 1
ATOM 540 C C . LEU A 1 78 ? 7.304 -5.696 7.627 1.00 91.31 78 LEU A C 1
ATOM 542 O O . LEU A 1 78 ? 7.567 -6.164 8.737 1.00 91.31 78 LEU A O 1
ATOM 546 N N . HIS A 1 79 ? 7.721 -4.477 7.275 1.00 91.12 79 HIS A N 1
ATOM 547 C CA . HIS A 1 79 ? 8.433 -3.530 8.140 1.00 91.12 79 HIS A CA 1
ATOM 548 C C . HIS A 1 79 ? 7.455 -2.763 9.041 1.00 91.12 79 HIS A C 1
ATOM 550 O O . HIS A 1 79 ? 7.237 -1.563 8.887 1.00 91.12 79 HIS A O 1
ATOM 556 N N . TRP A 1 80 ? 6.903 -3.446 10.043 1.00 92.38 80 TRP A N 1
ATOM 557 C CA . TRP A 1 80 ? 5.957 -2.861 11.006 1.00 92.38 80 TRP A CA 1
ATOM 558 C C . TRP A 1 80 ? 6.464 -1.578 11.688 1.00 92.38 80 TRP A C 1
ATOM 560 O O . TRP A 1 80 ? 5.680 -0.678 11.956 1.00 92.38 80 TRP A O 1
ATOM 570 N N . GLY A 1 81 ? 7.774 -1.467 11.944 1.00 90.00 81 GLY A N 1
ATOM 571 C CA . GLY A 1 81 ? 8.383 -0.274 12.554 1.00 90.00 81 GLY A CA 1
ATOM 572 C C . GLY A 1 81 ? 8.502 0.942 11.626 1.00 90.00 81 GLY A C 1
ATOM 573 O O . GLY A 1 81 ? 8.901 2.006 12.083 1.00 90.00 81 GLY A O 1
ATOM 574 N N . HIS A 1 82 ? 8.181 0.781 10.341 1.00 86.94 82 HIS A N 1
ATOM 575 C CA . HIS A 1 82 ? 8.173 1.840 9.326 1.00 86.94 82 HIS A CA 1
ATOM 576 C C . HIS A 1 82 ? 6.760 2.091 8.781 1.00 86.94 82 HIS A C 1
ATOM 578 O O . HIS A 1 82 ? 6.604 2.644 7.693 1.00 86.94 82 HIS A O 1
ATOM 584 N N . ALA A 1 83 ? 5.730 1.650 9.504 1.00 89.62 83 ALA A N 1
ATOM 585 C CA . ALA A 1 83 ? 4.361 1.899 9.103 1.00 89.62 83 ALA A CA 1
ATOM 586 C C . ALA A 1 83 ? 4.010 3.388 9.237 1.00 89.62 83 ALA A C 1
ATOM 588 O O . ALA A 1 83 ? 4.380 4.043 10.212 1.00 89.62 83 ALA A O 1
ATOM 589 N N . ASN A 1 84 ? 3.262 3.903 8.266 1.00 85.75 84 ASN A N 1
ATOM 590 C CA . ASN A 1 84 ? 2.767 5.275 8.251 1.00 85.75 84 ASN A CA 1
ATOM 591 C C . ASN A 1 84 ? 1.247 5.261 8.200 1.00 85.75 84 ASN A C 1
ATOM 593 O O . ASN A 1 84 ? 0.663 4.471 7.461 1.00 85.75 84 ASN A O 1
ATOM 597 N N . ALA A 1 85 ? 0.611 6.133 8.976 1.00 89.75 85 ALA A N 1
ATOM 598 C CA . ALA A 1 85 ? -0.837 6.204 9.061 1.00 89.75 85 ALA A CA 1
ATOM 599 C C . ALA A 1 85 ? -1.351 7.617 8.810 1.00 89.75 85 ALA A C 1
ATOM 601 O O . ALA A 1 85 ? -0.714 8.609 9.179 1.00 89.75 85 ALA A O 1
ATOM 602 N N . TYR A 1 86 ? -2.530 7.687 8.203 1.00 84.31 86 TYR A N 1
ATOM 603 C CA . TYR A 1 86 ? -3.154 8.935 7.802 1.00 84.31 86 TYR A CA 1
ATOM 604 C C . TYR A 1 86 ? -4.662 8.902 8.039 1.00 84.31 86 TYR A C 1
ATOM 606 O O . TYR A 1 86 ? -5.311 7.866 7.884 1.00 84.31 86 TYR A O 1
ATOM 614 N N . GLU A 1 87 ? -5.218 10.061 8.368 1.00 85.25 87 GLU A N 1
ATOM 615 C CA . GLU A 1 87 ? -6.654 10.326 8.319 1.00 85.25 87 GLU A CA 1
ATOM 616 C C . GLU A 1 87 ? -7.048 10.913 6.966 1.00 85.25 87 GLU A C 1
ATOM 618 O O . GLU A 1 87 ? -6.287 11.649 6.332 1.00 85.25 87 GLU A O 1
ATOM 623 N N . TRP A 1 88 ? -8.266 10.595 6.543 1.00 76.19 88 TRP A N 1
ATOM 624 C CA . TRP A 1 88 ? -8.887 11.087 5.317 1.00 76.19 88 TRP A CA 1
ATOM 625 C C . TRP A 1 88 ? -10.416 11.135 5.505 1.00 76.19 88 TRP A C 1
ATOM 627 O O . TRP A 1 88 ? -10.923 10.530 6.452 1.00 76.19 88 TRP A O 1
ATOM 637 N N . PRO A 1 89 ? -11.195 11.816 4.642 1.00 78.88 89 PRO A N 1
ATOM 638 C CA . PRO A 1 89 ? -12.626 12.044 4.890 1.00 78.88 89 PRO A CA 1
ATOM 639 C C . PRO A 1 89 ? -13.457 10.774 5.143 1.00 78.88 89 PRO A C 1
ATOM 641 O O . PRO A 1 89 ? -14.448 10.810 5.874 1.00 78.88 89 PRO A O 1
ATOM 644 N N . ALA A 1 90 ? -13.050 9.635 4.573 1.00 79.19 90 ALA A N 1
ATOM 645 C CA . ALA A 1 90 ? -13.743 8.356 4.718 1.00 79.19 90 ALA A CA 1
ATOM 646 C C . ALA A 1 90 ? -13.287 7.504 5.926 1.00 79.19 90 ALA A C 1
ATOM 648 O O . ALA A 1 90 ? -13.887 6.456 6.165 1.00 79.19 90 ALA A O 1
ATOM 649 N N . GLY A 1 91 ? -12.269 7.927 6.687 1.00 89.94 91 GLY A N 1
ATOM 650 C CA . GLY A 1 91 ? -11.797 7.228 7.888 1.00 89.94 91 GLY A CA 1
ATOM 651 C C . GLY A 1 91 ? -10.292 7.374 8.113 1.00 89.94 91 GLY A C 1
ATOM 652 O O . GLY A 1 91 ? -9.768 8.482 8.225 1.00 89.94 91 GLY A O 1
ATOM 653 N N . SER A 1 92 ? -9.570 6.256 8.141 1.00 91.44 92 SER A N 1
ATOM 654 C CA . SER A 1 92 ? -8.103 6.248 8.223 1.00 91.44 92 SER A CA 1
ATOM 655 C C . SER A 1 92 ? -7.497 5.138 7.373 1.00 91.44 9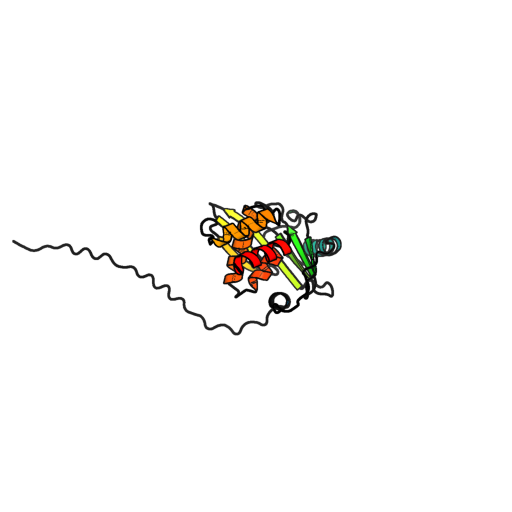2 SER A C 1
ATOM 657 O O . SER A 1 92 ? -8.187 4.211 6.947 1.00 91.44 92 SER A O 1
ATOM 659 N N . PHE A 1 93 ? -6.201 5.224 7.099 1.00 89.25 93 PHE A N 1
ATOM 660 C CA . PHE A 1 93 ? -5.462 4.122 6.498 1.00 89.25 93 PHE A CA 1
ATOM 661 C C . PHE A 1 93 ? -4.039 4.044 7.037 1.00 89.25 93 PHE A C 1
ATOM 663 O O . PHE A 1 93 ? -3.494 5.019 7.555 1.00 89.25 93 PHE A O 1
ATOM 670 N N . ILE A 1 94 ? -3.441 2.866 6.899 1.00 91.44 94 ILE A N 1
ATOM 671 C CA . ILE A 1 94 ? -2.053 2.590 7.259 1.00 91.44 94 ILE A CA 1
ATOM 672 C C . ILE A 1 94 ? -1.347 1.893 6.103 1.00 91.44 94 ILE A C 1
ATOM 674 O O . ILE A 1 94 ? -1.874 0.930 5.553 1.00 91.44 94 ILE A O 1
ATOM 678 N N . GLY A 1 95 ? -0.164 2.384 5.744 1.00 88.88 95 GLY A N 1
ATOM 679 C CA . GLY A 1 95 ? 0.746 1.777 4.779 1.00 88.88 95 GLY A CA 1
ATOM 680 C C . GLY A 1 95 ? 1.944 1.152 5.489 1.00 88.88 95 GLY A C 1
ATOM 681 O O . GLY A 1 95 ? 2.575 1.788 6.332 1.00 88.88 95 GLY A O 1
ATOM 682 N N . ILE A 1 96 ? 2.264 -0.093 5.148 1.00 90.50 96 ILE A N 1
ATOM 683 C CA . ILE A 1 96 ? 3.296 -0.908 5.792 1.00 90.50 96 ILE A CA 1
ATOM 684 C C . ILE A 1 96 ? 4.246 -1.417 4.704 1.00 90.50 96 ILE A C 1
ATOM 686 O O . ILE A 1 96 ? 3.844 -2.272 3.910 1.00 90.50 96 ILE A O 1
ATOM 690 N N . PRO A 1 97 ? 5.487 -0.907 4.625 1.00 87.12 97 PRO A N 1
ATOM 691 C CA . PRO A 1 97 ? 6.455 -1.351 3.624 1.00 87.12 97 PRO A CA 1
ATOM 692 C C . PRO A 1 97 ? 6.835 -2.824 3.805 1.00 87.12 97 PRO A C 1
ATOM 694 O O . PRO A 1 97 ? 6.813 -3.340 4.923 1.00 87.12 97 PRO A O 1
ATOM 697 N N . ALA A 1 98 ? 7.243 -3.493 2.727 1.00 87.38 98 ALA A N 1
ATOM 698 C CA . ALA A 1 98 ? 7.775 -4.852 2.763 1.00 87.38 98 ALA A CA 1
ATOM 699 C C . ALA A 1 98 ? 9.306 -4.884 2.571 1.00 87.38 98 ALA A C 1
ATOM 701 O O . ALA A 1 98 ? 9.876 -4.084 1.836 1.00 87.38 98 ALA A O 1
ATOM 702 N N . THR A 1 99 ? 9.978 -5.835 3.224 1.00 75.75 99 THR A N 1
ATOM 703 C CA . THR A 1 99 ? 11.438 -5.878 3.425 1.00 75.75 99 THR A CA 1
ATOM 704 C C . THR A 1 99 ? 12.218 -6.485 2.258 1.00 75.75 99 THR A C 1
ATOM 706 O O . THR A 1 99 ? 13.404 -6.212 2.085 1.00 75.75 99 THR A O 1
ATOM 709 N N . LYS A 1 100 ? 11.581 -7.372 1.485 1.00 64.38 100 LYS A N 1
ATOM 710 C CA . LYS A 1 100 ? 12.291 -8.346 0.641 1.00 64.38 100 LYS A CA 1
ATOM 711 C C . LYS A 1 100 ? 12.520 -7.940 -0.811 1.00 64.38 100 LYS A C 1
ATOM 713 O O . LYS A 1 100 ? 13.114 -8.722 -1.551 1.00 64.38 100 LYS A O 1
ATOM 718 N N . PHE A 1 101 ? 12.081 -6.762 -1.235 1.00 56.69 101 PHE A N 1
ATOM 719 C CA . PHE A 1 101 ? 12.017 -6.439 -2.660 1.00 56.69 101 PHE A CA 1
ATOM 720 C C . PHE A 1 101 ? 12.544 -5.035 -2.927 1.00 56.69 101 PHE A C 1
ATOM 722 O O . PHE A 1 101 ? 12.286 -4.139 -2.131 1.00 56.69 101 PHE A O 1
ATOM 729 N N . ASN A 1 102 ? 13.324 -4.893 -4.009 1.00 52.84 102 ASN A N 1
ATOM 730 C CA . ASN A 1 102 ? 14.072 -3.699 -4.433 1.00 52.84 102 ASN A CA 1
ATOM 731 C C . ASN A 1 102 ? 13.428 -2.365 -4.000 1.00 52.84 102 ASN A C 1
ATOM 733 O O . ASN A 1 102 ? 12.665 -1.767 -4.752 1.00 52.84 102 ASN A O 1
ATOM 737 N N . GLY A 1 103 ? 13.788 -1.904 -2.797 1.00 53.66 103 GLY A N 1
ATOM 738 C CA . GLY A 1 103 ? 13.482 -0.580 -2.259 1.00 53.66 103 GLY A CA 1
ATOM 739 C C . GLY A 1 103 ? 11.999 -0.295 -2.034 1.00 53.66 103 GLY A C 1
ATOM 740 O O . GLY A 1 103 ? 11.381 0.330 -2.888 1.00 53.66 103 GLY A O 1
ATOM 741 N N . ASP A 1 104 ? 11.467 -0.683 -0.869 1.00 61.69 104 ASP A N 1
ATOM 742 C CA . ASP A 1 104 ? 10.275 -0.129 -0.187 1.00 61.69 104 ASP A CA 1
ATOM 743 C C . ASP A 1 104 ? 8.957 -0.002 -0.986 1.00 61.69 104 ASP A C 1
ATOM 745 O O . ASP A 1 104 ? 7.960 0.489 -0.462 1.00 61.69 104 ASP A O 1
ATOM 749 N N . ALA A 1 105 ? 8.921 -0.444 -2.244 1.00 70.12 105 ALA A N 1
ATOM 750 C CA . ALA A 1 105 ? 7.794 -0.243 -3.148 1.00 70.12 105 ALA A CA 1
ATOM 751 C C . ALA A 1 105 ? 6.748 -1.359 -3.052 1.00 70.12 105 ALA A C 1
ATOM 753 O O . ALA A 1 105 ? 5.609 -1.181 -3.477 1.00 70.12 105 ALA A O 1
ATOM 754 N N . SER A 1 106 ? 7.135 -2.513 -2.500 1.00 84.44 106 SER A N 1
ATOM 755 C CA . SER A 1 106 ? 6.173 -3.524 -2.065 1.00 84.44 106 SER A CA 1
ATOM 756 C C . SER A 1 106 ? 5.625 -3.133 -0.696 1.00 84.44 106 SER A C 1
ATOM 758 O O . SER A 1 106 ? 6.385 -2.704 0.174 1.00 84.44 106 SER A O 1
ATOM 760 N N . SER A 1 107 ? 4.324 -3.285 -0.490 1.00 87.12 107 SER A N 1
ATOM 761 C CA . SER A 1 107 ? 3.642 -2.768 0.695 1.00 87.12 107 SER A CA 1
ATOM 762 C C . SER A 1 107 ? 2.316 -3.478 0.958 1.00 87.12 107 SER A C 1
ATOM 764 O O . SER A 1 107 ? 1.727 -4.110 0.079 1.00 87.12 107 SER A O 1
ATOM 766 N N . LEU A 1 108 ? 1.825 -3.325 2.184 1.00 91.19 108 LEU A N 1
ATOM 767 C CA . LEU A 1 108 ? 0.439 -3.563 2.559 1.00 91.19 108 LEU A CA 1
ATOM 768 C C . LEU A 1 108 ? -0.184 -2.231 2.977 1.00 91.19 108 LEU A C 1
ATOM 770 O O . LEU A 1 108 ? 0.312 -1.588 3.897 1.00 91.19 108 LEU A O 1
ATOM 774 N N . ALA A 1 109 ? -1.289 -1.849 2.351 1.00 90.81 109 ALA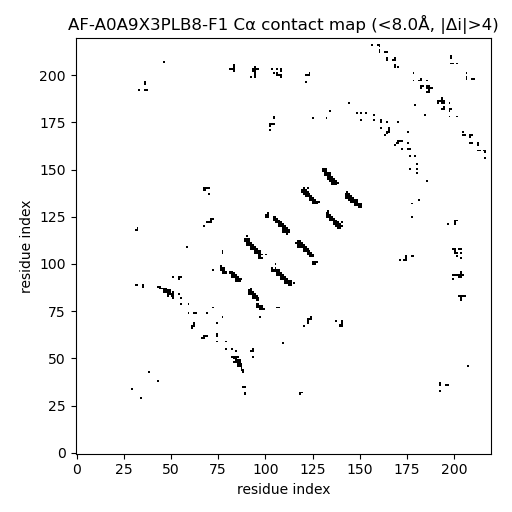 A N 1
ATOM 775 C CA . ALA A 1 109 ? -2.156 -0.780 2.817 1.00 90.81 109 ALA A CA 1
ATOM 776 C C . ALA A 1 109 ? -3.460 -1.360 3.372 1.00 90.81 109 ALA A C 1
ATOM 778 O O . ALA A 1 109 ? -4.058 -2.254 2.770 1.00 90.81 109 ALA A O 1
ATOM 779 N N . VAL A 1 110 ? -3.911 -0.851 4.515 1.00 93.19 110 VAL A N 1
ATOM 780 C CA . VAL A 1 110 ? -5.182 -1.244 5.135 1.00 93.19 110 VAL A CA 1
ATOM 781 C C . VAL A 1 110 ? -6.000 -0.004 5.431 1.00 93.19 110 VAL A C 1
ATOM 783 O O . VAL A 1 110 ? -5.499 0.947 6.030 1.00 93.19 110 VAL A O 1
ATOM 786 N N . PHE A 1 111 ? -7.259 -0.033 5.009 1.00 91.56 111 PHE A N 1
ATOM 787 C CA . PHE A 1 111 ? -8.197 1.068 5.160 1.00 91.56 111 PHE A CA 1
ATOM 788 C C . PHE A 1 111 ? -9.214 0.744 6.244 1.00 91.56 111 PHE A C 1
ATOM 790 O O . PHE A 1 111 ? -9.700 -0.386 6.359 1.00 91.56 111 PHE A O 1
ATOM 797 N N . TYR A 1 112 ? -9.544 1.764 7.022 1.00 93.94 112 TYR A N 1
ATOM 798 C CA . TYR A 1 112 ? -10.481 1.708 8.127 1.00 93.94 112 TYR A CA 1
ATOM 799 C C . TYR A 1 112 ? -11.543 2.794 7.965 1.00 93.94 112 TYR A C 1
ATOM 801 O O . TYR A 1 112 ? -11.239 3.904 7.525 1.00 93.94 112 TYR A O 1
ATOM 809 N N . ASP A 1 113 ? -12.787 2.477 8.317 1.00 94.62 113 ASP A N 1
ATOM 810 C CA . ASP A 1 113 ? -13.841 3.476 8.498 1.00 94.62 113 ASP A CA 1
ATOM 811 C C . ASP A 1 113 ? -13.660 4.254 9.819 1.00 94.62 113 ASP A C 1
ATOM 813 O O . ASP A 1 113 ? -12.740 4.002 10.602 1.00 94.62 113 ASP A O 1
ATOM 817 N N . HIS A 1 114 ? -14.550 5.218 10.065 1.00 92.75 114 HIS A N 1
ATOM 818 C CA . HIS A 1 114 ? -14.564 6.036 11.286 1.00 92.75 114 HIS A CA 1
ATOM 819 C C . HIS A 1 114 ? -14.866 5.245 12.565 1.00 92.75 114 HIS A C 1
ATOM 821 O O . HIS A 1 114 ? -14.458 5.663 13.647 1.00 92.75 114 HIS A O 1
ATOM 827 N N . ASP A 1 115 ? -15.540 4.099 12.453 1.00 95.06 115 ASP A N 1
ATOM 828 C CA . ASP A 1 115 ? -15.803 3.194 13.577 1.00 95.06 115 ASP A CA 1
ATOM 829 C C . ASP A 1 115 ? -14.607 2.257 13.838 1.00 95.06 115 ASP A C 1
ATOM 831 O O . ASP A 1 115 ? -14.598 1.469 14.788 1.00 95.06 115 ASP A O 1
ATOM 835 N N . GLY A 1 116 ? -13.568 2.343 13.002 1.00 93.25 116 GLY A N 1
ATOM 836 C CA . GLY A 1 116 ? -12.378 1.515 13.080 1.00 93.25 116 GLY A CA 1
ATOM 837 C C . GLY A 1 116 ? -12.532 0.131 12.445 1.00 93.25 116 GLY A C 1
ATOM 838 O O . GLY A 1 116 ? -11.633 -0.708 12.591 1.00 93.25 116 GLY A O 1
ATOM 839 N N . GLY A 1 117 ? -13.638 -0.122 11.750 1.00 96.31 117 GLY A N 1
ATOM 840 C CA . GLY A 1 117 ? -13.854 -1.314 10.946 1.00 96.31 117 GLY A CA 1
ATOM 841 C C . GLY A 1 117 ? -12.946 -1.314 9.721 1.00 96.31 117 GLY A C 1
ATOM 842 O O . GLY A 1 117 ? -12.797 -0.303 9.042 1.00 96.31 117 GLY A O 1
ATOM 843 N N . ARG A 1 118 ? -12.314 -2.455 9.426 1.00 95.06 118 ARG A N 1
ATOM 844 C CA . ARG A 1 118 ? -11.527 -2.620 8.196 1.00 95.06 118 ARG A CA 1
ATOM 845 C C . ARG A 1 118 ? -12.467 -2.601 6.990 1.00 95.06 118 ARG A C 1
ATOM 847 O O . ARG A 1 118 ? -13.340 -3.463 6.895 1.00 95.06 118 ARG A O 1
ATOM 854 N N . THR A 1 119 ? -12.237 -1.691 6.051 1.00 92.56 119 THR A N 1
ATOM 855 C CA . THR A 1 119 ? -13.057 -1.538 4.840 1.00 92.56 119 THR A CA 1
ATOM 856 C C . THR A 1 119 ? -12.410 -2.105 3.587 1.00 92.56 119 THR A C 1
ATOM 858 O O . THR A 1 119 ? -13.137 -2.532 2.696 1.00 92.56 119 THR A O 1
ATOM 861 N N . ASP A 1 120 ? -11.079 -2.108 3.513 1.00 90.12 120 ASP A N 1
ATOM 862 C CA . ASP A 1 120 ? -10.339 -2.555 2.331 1.00 90.12 120 ASP A CA 1
ATOM 863 C C . ASP A 1 120 ? -8.894 -2.923 2.701 1.00 90.12 120 ASP A C 1
ATOM 865 O O . ASP A 1 120 ? -8.346 -2.461 3.712 1.00 90.12 120 ASP A O 1
ATOM 869 N N . THR A 1 121 ? -8.261 -3.729 1.857 1.00 92.56 121 THR A N 1
ATOM 870 C CA . THR A 1 121 ? -6.838 -4.059 1.927 1.00 92.56 121 THR A CA 1
ATOM 871 C C . THR A 1 121 ? -6.236 -4.035 0.541 1.00 92.56 121 THR A C 1
ATOM 873 O O . THR A 1 121 ? -6.788 -4.612 -0.390 1.00 92.56 121 THR A O 1
ATOM 876 N N . VAL A 1 122 ? -5.073 -3.408 0.407 1.00 89.44 122 VAL A N 1
ATOM 877 C CA . VAL A 1 122 ? -4.332 -3.368 -0.849 1.00 89.44 122 VAL A CA 1
ATOM 878 C C . VAL A 1 122 ? -2.917 -3.857 -0.603 1.00 89.44 122 VAL A C 1
ATOM 880 O O . VAL A 1 122 ? -2.132 -3.211 0.080 1.00 89.44 122 VAL A O 1
ATOM 883 N N . GLU A 1 123 ? -2.581 -5.008 -1.165 1.00 89.56 123 GLU A N 1
ATOM 884 C CA . GLU A 1 123 ? -1.220 -5.531 -1.169 1.00 89.56 123 GLU A CA 1
ATOM 885 C C . GLU A 1 123 ? -0.578 -5.209 -2.514 1.00 89.56 123 GLU A C 1
ATOM 887 O O . GLU A 1 123 ? -1.117 -5.555 -3.566 1.00 89.56 123 GLU A O 1
ATOM 892 N N . THR A 1 124 ? 0.581 -4.562 -2.481 1.00 84.88 124 THR A N 1
ATOM 893 C CA . THR A 1 124 ? 1.380 -4.264 -3.668 1.00 84.88 124 THR A CA 1
ATOM 894 C C . THR A 1 124 ? 2.673 -5.048 -3.614 1.00 84.88 124 THR A C 1
ATOM 896 O O . THR A 1 124 ? 3.387 -5.050 -2.612 1.00 84.88 124 THR A O 1
ATOM 899 N N . PHE A 1 125 ? 2.989 -5.699 -4.723 1.00 86.31 125 PHE A N 1
ATOM 900 C CA . PHE A 1 125 ? 4.234 -6.410 -4.918 1.00 86.31 125 PHE A CA 1
ATOM 901 C C . PHE A 1 125 ? 4.925 -5.902 -6.165 1.00 86.31 125 PHE A C 1
ATOM 903 O O . PHE A 1 125 ? 4.327 -5.833 -7.242 1.00 86.31 125 PHE A O 1
ATOM 910 N N . VAL A 1 126 ? 6.206 -5.609 -6.014 1.00 82.12 126 VAL A N 1
ATOM 911 C CA . VAL A 1 126 ? 7.053 -5.118 -7.086 1.00 82.12 126 VAL A CA 1
ATOM 912 C C . VAL A 1 126 ? 8.312 -5.951 -7.113 1.00 82.12 126 VAL A C 1
ATOM 914 O O . VAL A 1 126 ? 9.003 -6.085 -6.108 1.00 82.12 126 VAL A O 1
ATOM 917 N N . ASP A 1 127 ? 8.624 -6.471 -8.289 1.00 83.88 127 ASP A N 1
ATOM 918 C CA . ASP A 1 127 ? 9.871 -7.163 -8.563 1.00 83.88 127 ASP A CA 1
ATOM 919 C C . ASP A 1 127 ? 10.509 -6.594 -9.831 1.00 83.88 127 ASP A C 1
ATOM 921 O O . ASP A 1 127 ? 9.806 -6.106 -10.711 1.00 83.88 127 ASP A O 1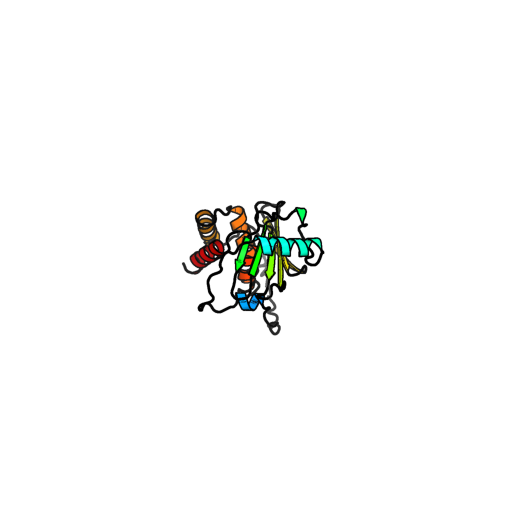
ATOM 925 N N . GLN A 1 128 ? 11.831 -6.651 -9.951 1.00 78.69 128 GLN A N 1
ATOM 926 C CA . GLN A 1 128 ? 12.530 -6.215 -11.160 1.00 78.69 128 GLN A CA 1
ATOM 927 C C . GLN A 1 128 ? 13.118 -7.432 -11.870 1.00 78.69 128 GLN A C 1
ATOM 929 O O . GLN A 1 128 ? 13.915 -8.169 -11.293 1.00 78.69 128 GLN A O 1
ATOM 934 N N . ARG A 1 129 ? 12.737 -7.648 -13.133 1.00 82.62 129 ARG A N 1
ATOM 935 C CA . ARG A 1 129 ? 13.183 -8.789 -13.946 1.00 82.62 129 ARG A CA 1
ATOM 936 C C . ARG A 1 129 ? 13.493 -8.324 -15.358 1.00 82.62 129 ARG A C 1
ATOM 938 O O . ARG A 1 129 ? 12.662 -7.670 -15.978 1.00 82.62 129 ARG A O 1
ATOM 945 N N . ASP A 1 130 ? 14.681 -8.662 -15.852 1.00 83.75 130 ASP A N 1
ATOM 946 C CA . ASP A 1 130 ? 15.089 -8.416 -17.242 1.00 83.75 130 ASP A CA 1
ATOM 947 C C . ASP A 1 130 ? 14.916 -6.951 -17.699 1.00 83.75 130 ASP A C 1
ATOM 949 O O . ASP A 1 130 ? 14.466 -6.684 -18.808 1.00 83.75 130 ASP A O 1
ATOM 953 N N . GLY A 1 131 ? 15.234 -5.987 -16.823 1.00 76.94 131 GLY A N 1
ATOM 954 C CA . GLY A 1 131 ? 15.093 -4.548 -17.107 1.00 76.94 131 GLY A CA 1
ATOM 955 C C . GLY A 1 131 ? 13.669 -3.995 -16.960 1.00 76.94 131 GLY A C 1
ATOM 956 O O . GLY A 1 131 ? 13.463 -2.794 -17.116 1.00 76.94 131 GLY A O 1
ATOM 957 N N . ARG A 1 132 ? 12.697 -4.839 -16.600 1.00 80.00 132 ARG A N 1
ATOM 958 C CA . ARG A 1 132 ? 11.284 -4.477 -16.438 1.00 80.00 132 ARG A CA 1
ATOM 959 C C . ARG A 1 132 ? 10.875 -4.501 -14.973 1.00 80.00 132 ARG A C 1
ATOM 961 O O . ARG A 1 132 ? 11.399 -5.292 -14.186 1.00 80.00 132 ARG A O 1
ATOM 968 N N . LEU A 1 133 ? 9.895 -3.678 -14.621 1.00 78.19 133 LEU A N 1
ATOM 969 C CA . LEU A 1 133 ? 9.224 -3.732 -13.327 1.00 78.19 133 LEU A CA 1
ATOM 970 C C . LEU A 1 133 ? 7.977 -4.603 -13.432 1.00 78.19 133 LEU A C 1
ATOM 972 O O . LEU A 1 133 ? 7.064 -4.314 -14.199 1.00 78.19 133 LEU A O 1
ATOM 976 N N . TRP A 1 134 ? 7.944 -5.678 -12.657 1.00 84.06 134 TRP A N 1
ATOM 977 C CA . TRP A 1 134 ? 6.790 -6.546 -12.514 1.00 84.06 134 TRP A CA 1
ATOM 978 C C . TRP A 1 134 ? 5.966 -6.109 -11.315 1.00 84.06 134 TRP A C 1
ATOM 980 O O . TRP A 1 134 ? 6.380 -6.268 -10.169 1.00 84.06 134 TRP A O 1
ATOM 990 N N . VAL A 1 135 ? 4.788 -5.572 -11.593 1.00 81.25 135 VAL A N 1
ATOM 991 C CA . VAL A 1 135 ? 3.855 -5.059 -10.600 1.00 81.25 135 VAL A CA 1
ATOM 992 C C . VAL A 1 135 ? 2.698 -6.024 -10.465 1.00 81.25 135 VAL A C 1
ATOM 994 O O . VAL A 1 135 ? 2.038 -6.371 -11.446 1.00 81.25 135 VAL A O 1
ATOM 997 N N . GLN A 1 136 ? 2.388 -6.390 -9.231 1.00 86.12 136 GLN A N 1
ATOM 998 C CA . GLN A 1 136 ? 1.160 -7.085 -8.903 1.00 86.12 136 GLN A CA 1
ATOM 999 C C . GLN A 1 136 ? 0.452 -6.370 -7.757 1.00 86.12 136 GLN A C 1
ATOM 1001 O O . GLN A 1 136 ? 1.093 -5.938 -6.802 1.00 86.12 136 GLN A O 1
ATOM 1006 N N . VAL A 1 137 ? -0.868 -6.251 -7.862 1.00 84.88 137 VAL A N 1
ATOM 1007 C CA . VAL A 1 137 ? -1.706 -5.644 -6.825 1.00 84.88 137 VAL A CA 1
ATOM 1008 C C . VAL A 1 137 ? -2.834 -6.602 -6.497 1.00 84.88 137 VAL A C 1
ATOM 1010 O O . VAL A 1 137 ? -3.472 -7.149 -7.403 1.00 84.88 137 VAL A O 1
ATOM 1013 N N . TRP A 1 138 ? -3.077 -6.796 -5.208 1.00 89.38 138 TRP A N 1
ATOM 1014 C CA . TRP A 1 138 ? -4.231 -7.510 -4.691 1.00 89.38 138 TRP A CA 1
ATOM 1015 C C . TRP A 1 138 ? -5.081 -6.561 -3.867 1.00 89.38 138 TRP A C 1
ATOM 1017 O O . TRP A 1 138 ? -4.549 -5.806 -3.061 1.00 89.38 138 TRP A O 1
ATOM 1027 N N . ARG A 1 139 ? -6.395 -6.629 -4.059 1.00 87.69 139 ARG A N 1
ATOM 1028 C CA . ARG A 1 139 ? -7.396 -5.929 -3.262 1.00 87.69 139 ARG A CA 1
ATOM 1029 C C . ARG A 1 139 ? -8.244 -6.970 -2.549 1.00 87.69 139 ARG A C 1
ATOM 1031 O O . ARG A 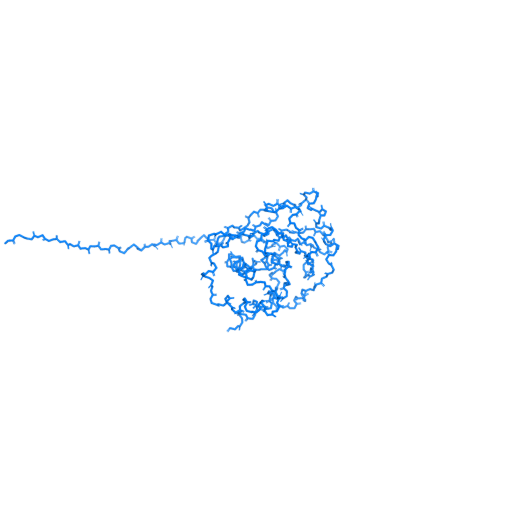1 139 ? -8.791 -7.842 -3.219 1.00 87.69 139 ARG A O 1
ATOM 1038 N N . ASP A 1 140 ? -8.278 -6.952 -1.222 1.00 90.94 140 ASP A N 1
ATOM 1039 C CA . ASP A 1 140 ? -8.978 -7.965 -0.412 1.00 90.94 140 ASP A CA 1
ATOM 1040 C C . ASP A 1 140 ? -8.646 -9.415 -0.814 1.00 90.94 140 ASP A C 1
ATOM 1042 O O . ASP A 1 140 ? -9.475 -10.326 -0.802 1.00 90.94 140 ASP A O 1
ATOM 1046 N N . GLY A 1 141 ? -7.379 -9.638 -1.175 1.00 90.50 141 GLY A N 1
ATOM 1047 C CA . GLY A 1 141 ? -6.856 -10.933 -1.603 1.00 90.50 141 GLY A CA 1
ATOM 1048 C C . GLY A 1 141 ? -7.162 -11.314 -3.058 1.00 90.50 141 GLY A C 1
ATOM 1049 O O . GLY A 1 141 ? -6.639 -12.327 -3.531 1.00 90.50 141 GLY A O 1
ATOM 1050 N N . GLU A 1 142 ? -7.937 -10.525 -3.799 1.00 88.81 142 GLU A N 1
ATOM 1051 C CA . GLU A 1 142 ? -8.162 -10.715 -5.232 1.00 88.81 142 GLU A CA 1
ATOM 1052 C C . GLU A 1 142 ? -7.142 -9.926 -6.051 1.00 88.81 142 GLU A C 1
ATOM 1054 O O . GLU A 1 142 ? -6.930 -8.739 -5.826 1.00 88.81 142 GLU A O 1
ATOM 1059 N N . ARG A 1 143 ? -6.487 -10.568 -7.025 1.00 88.88 143 ARG A N 1
ATOM 1060 C CA . ARG A 1 143 ? -5.475 -9.891 -7.846 1.00 88.88 143 ARG A CA 1
ATOM 1061 C C . ARG A 1 143 ? -6.143 -8.953 -8.852 1.00 88.88 143 ARG A C 1
ATOM 1063 O O . ARG A 1 143 ? -6.769 -9.429 -9.796 1.00 88.88 143 ARG A O 1
ATOM 1070 N N . THR A 1 144 ? -5.953 -7.650 -8.682 1.00 80.69 144 THR A N 1
ATOM 1071 C CA . THR A 1 144 ? -6.522 -6.594 -9.535 1.00 80.69 144 THR A CA 1
ATOM 1072 C C . THR A 1 144 ? -5.550 -6.109 -10.608 1.00 80.69 144 THR A C 1
ATOM 1074 O O . THR A 1 144 ? -5.988 -5.648 -11.659 1.00 80.69 144 THR A O 1
ATOM 1077 N N . LEU A 1 145 ? -4.237 -6.262 -10.394 1.00 80.69 145 LEU A N 1
ATOM 1078 C CA . LEU A 1 145 ? -3.200 -5.915 -11.368 1.00 80.69 145 LEU A CA 1
ATOM 1079 C C . LEU A 1 145 ? -2.117 -6.997 -11.432 1.00 80.69 145 LEU A C 1
ATOM 1081 O O . LEU A 1 145 ? -1.722 -7.567 -10.416 1.00 80.69 145 LEU A O 1
ATOM 1085 N N . ASN A 1 146 ? -1.628 -7.269 -12.641 1.00 86.56 146 ASN A N 1
ATOM 1086 C CA . ASN A 1 146 ? -0.430 -8.065 -12.904 1.00 86.56 146 ASN A CA 1
ATOM 1087 C C . ASN A 1 146 ? 0.173 -7.598 -14.230 1.00 86.56 146 ASN A C 1
ATOM 1089 O O . ASN A 1 146 ? -0.284 -8.017 -15.295 1.00 86.56 146 ASN A O 1
ATOM 1093 N N . ALA A 1 147 ? 1.143 -6.694 -14.162 1.00 82.06 147 ALA A N 1
ATOM 1094 C CA . ALA A 1 147 ? 1.679 -6.008 -15.326 1.00 82.06 147 ALA A CA 1
ATOM 1095 C C . ALA A 1 147 ? 3.204 -5.929 -15.287 1.00 82.06 147 ALA A C 1
ATOM 1097 O O . ALA A 1 147 ? 3.817 -5.839 -14.227 1.00 82.06 147 ALA A O 1
ATOM 1098 N N . ALA A 1 148 ? 3.790 -5.932 -16.479 1.00 84.12 148 ALA A N 1
ATOM 1099 C CA . ALA A 1 148 ? 5.178 -5.574 -16.710 1.00 84.12 148 ALA A CA 1
ATOM 1100 C C . ALA A 1 148 ? 5.224 -4.130 -17.188 1.00 84.12 148 ALA A C 1
ATOM 1102 O O . ALA A 1 148 ? 4.461 -3.778 -18.089 1.00 84.12 148 ALA A O 1
ATOM 1103 N N . VAL A 1 149 ? 6.119 -3.325 -16.632 1.00 75.94 149 VAL A N 1
ATOM 1104 C CA . VAL A 1 149 ? 6.331 -1.950 -17.072 1.00 75.94 149 VAL A CA 1
ATOM 1105 C C . VAL A 1 149 ? 7.785 -1.769 -17.469 1.00 75.94 149 VAL A C 1
ATOM 1107 O O . VAL A 1 149 ? 8.697 -2.067 -16.693 1.00 75.94 149 VAL A O 1
ATOM 1110 N N . ASP A 1 150 ? 7.985 -1.301 -18.696 1.00 77.88 150 ASP A N 1
ATOM 1111 C CA . ASP A 1 150 ? 9.293 -0.926 -19.214 1.00 77.88 150 ASP A CA 1
ATOM 1112 C C . ASP A 1 150 ? 9.625 0.477 -18.717 1.00 77.88 150 ASP A C 1
ATOM 1114 O O . ASP A 1 150 ? 8.981 1.457 -19.088 1.00 77.88 150 ASP A O 1
ATOM 1118 N N . VAL A 1 151 ? 10.623 0.573 -17.836 1.00 68.75 151 VAL A N 1
ATOM 1119 C CA . VAL A 1 151 ? 11.019 1.853 -17.224 1.00 68.75 151 VAL A CA 1
ATOM 1120 C C . VAL A 1 151 ? 11.521 2.836 -18.287 1.00 68.75 151 VAL A C 1
ATOM 1122 O O . VAL A 1 151 ? 11.318 4.039 -18.163 1.00 68.75 151 VAL A O 1
ATOM 1125 N N . GLU A 1 152 ? 12.129 2.323 -19.358 1.00 71.00 152 GLU A N 1
ATOM 1126 C CA . GLU A 1 152 ? 12.643 3.115 -20.482 1.00 71.00 152 GLU A CA 1
ATOM 1127 C C . GLU A 1 152 ? 11.534 3.716 -21.364 1.00 71.00 152 GLU A C 1
ATOM 1129 O O . GLU A 1 152 ? 11.779 4.697 -22.062 1.00 71.00 152 GLU A O 1
ATOM 1134 N N . GLU A 1 153 ? 10.316 3.166 -21.322 1.00 71.94 153 GLU A N 1
ATOM 1135 C CA . GLU A 1 153 ? 9.167 3.636 -22.113 1.00 71.94 153 GLU A CA 1
ATOM 1136 C C . GLU A 1 153 ? 8.262 4.604 -21.334 1.00 71.94 153 GLU A C 1
ATOM 1138 O O . GLU A 1 153 ? 7.175 4.973 -21.789 1.00 71.94 153 GLU A O 1
ATOM 1143 N N . MET A 1 154 ? 8.706 5.038 -20.153 1.00 68.56 154 MET A N 1
ATOM 1144 C CA . MET A 1 154 ? 8.000 6.033 -19.357 1.00 68.56 154 MET A CA 1
ATOM 1145 C C . MET A 1 154 ? 7.866 7.365 -20.116 1.00 68.56 154 MET A C 1
ATOM 1147 O O . MET A 1 154 ? 8.817 7.826 -20.754 1.00 68.56 154 MET A O 1
ATOM 1151 N N . PRO A 1 155 ? 6.700 8.026 -20.046 1.00 68.12 155 PRO A N 1
ATOM 1152 C CA . PRO A 1 155 ? 6.477 9.309 -20.709 1.00 68.12 155 PRO A CA 1
ATOM 1153 C C . PRO A 1 155 ? 7.393 10.411 -20.154 1.00 68.12 155 PRO A C 1
ATOM 1155 O O . PRO A 1 155 ? 7.786 10.372 -18.999 1.00 68.12 155 PRO A O 1
ATOM 1158 N N . ALA A 1 156 ? 7.702 11.445 -20.944 1.00 73.81 156 ALA A N 1
ATOM 1159 C CA . ALA A 1 156 ? 8.697 12.465 -20.572 1.00 73.81 156 ALA A CA 1
ATOM 1160 C C . ALA A 1 156 ? 8.415 13.203 -19.242 1.00 73.81 156 ALA A C 1
ATOM 1162 O O . ALA A 1 156 ? 9.360 13.515 -18.518 1.00 73.81 156 ALA A O 1
ATOM 1163 N N . TRP A 1 157 ? 7.139 13.417 -18.883 1.00 72.06 157 TRP A N 1
ATOM 1164 C CA . TRP A 1 157 ? 6.739 14.016 -17.595 1.00 72.06 157 TRP A CA 1
ATOM 1165 C C . TRP A 1 157 ? 7.212 13.192 -16.385 1.00 72.06 157 TRP A C 1
ATOM 1167 O O . TRP A 1 157 ? 7.324 13.707 -15.273 1.00 72.06 157 TRP A O 1
ATOM 1177 N N . TRP A 1 158 ? 7.541 11.916 -16.601 1.00 69.38 158 TRP A N 1
ATOM 1178 C CA . TRP A 1 158 ? 8.079 11.011 -15.598 1.00 69.38 158 TRP A CA 1
ATOM 1179 C C . TRP A 1 158 ? 9.348 11.546 -14.932 1.00 69.38 158 TRP A C 1
ATOM 1181 O O . TRP A 1 158 ? 9.464 11.515 -13.709 1.00 69.38 158 TRP A O 1
ATOM 1191 N N . GLY A 1 159 ? 10.281 12.085 -15.722 1.00 72.31 159 GLY A N 1
ATOM 1192 C CA . GLY A 1 159 ? 11.536 12.622 -15.191 1.00 72.31 159 GLY A CA 1
ATOM 1193 C C . GLY A 1 159 ? 11.320 13.835 -14.280 1.00 72.31 159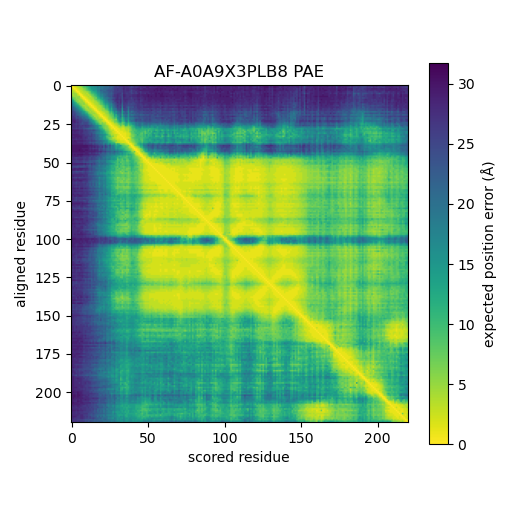 GLY A C 1
ATOM 1194 O O . GLY A 1 159 ? 12.049 14.024 -13.308 1.00 72.31 159 GLY A O 1
ATOM 1195 N N . GLU A 1 160 ? 10.288 14.635 -14.549 1.00 78.50 160 GLU A N 1
ATOM 1196 C CA . GLU A 1 160 ? 9.916 15.789 -13.724 1.00 78.50 160 GLU A CA 1
ATOM 1197 C C . GLU A 1 160 ? 9.228 15.358 -12.424 1.00 78.50 160 GLU A C 1
ATOM 1199 O O . GLU A 1 160 ? 9.536 15.881 -11.348 1.00 78.50 160 GLU A O 1
ATOM 1204 N N . PHE A 1 161 ? 8.353 14.354 -12.506 1.00 71.56 161 PHE A N 1
ATOM 1205 C CA . PHE A 1 161 ? 7.729 13.736 -11.340 1.00 71.56 161 PHE A CA 1
ATOM 1206 C C . PHE A 1 161 ? 8.774 13.099 -10.415 1.00 71.56 161 PHE A C 1
ATOM 1208 O O . PHE A 1 161 ? 8.782 13.359 -9.210 1.00 71.56 161 PHE A O 1
ATOM 1215 N N . GLU A 1 162 ? 9.701 12.325 -10.982 1.00 71.12 162 GLU A N 1
ATOM 1216 C CA . GLU A 1 162 ? 10.829 11.731 -10.266 1.00 71.12 162 GLU A CA 1
ATOM 1217 C C . GLU A 1 162 ? 11.716 12.811 -9.634 1.00 71.12 162 GLU A C 1
ATOM 1219 O O . GLU A 1 162 ? 12.054 12.728 -8.453 1.00 71.12 162 GLU A O 1
ATOM 1224 N N . GLY A 1 163 ? 12.043 13.865 -10.387 1.00 78.75 163 GLY A N 1
ATOM 1225 C CA . GLY A 1 163 ? 12.804 15.005 -9.883 1.00 78.75 163 GLY A CA 1
ATOM 1226 C C . GLY A 1 163 ? 12.137 15.659 -8.673 1.00 78.75 163 GLY A C 1
ATOM 1227 O O . GLY A 1 163 ? 12.804 15.934 -7.675 1.00 78.75 163 GLY A O 1
ATOM 1228 N N . CYS A 1 164 ? 10.818 15.846 -8.718 1.00 76.56 164 CYS A N 1
ATOM 1229 C CA . CYS A 1 164 ? 10.050 16.372 -7.595 1.00 76.56 164 CYS A CA 1
ATOM 1230 C C . CYS A 1 164 ? 10.074 15.426 -6.381 1.00 76.56 164 CYS A C 1
ATOM 1232 O O . CYS A 1 164 ? 10.315 15.875 -5.258 1.00 76.56 164 CYS A O 1
ATOM 1234 N N . LEU A 1 165 ? 9.888 14.118 -6.587 1.00 70.25 165 LEU A N 1
ATOM 1235 C CA . LEU A 1 165 ? 9.904 13.129 -5.504 1.00 70.25 165 LEU A CA 1
ATOM 1236 C C . LEU A 1 165 ? 11.270 13.001 -4.832 1.00 70.25 165 LEU A C 1
ATOM 1238 O O . LEU A 1 165 ? 11.342 12.953 -3.602 1.00 70.25 165 LEU A O 1
ATOM 1242 N N . ASN A 1 166 ? 12.346 13.004 -5.617 1.00 71.88 166 ASN A N 1
ATOM 1243 C CA . ASN A 1 166 ? 13.714 13.020 -5.104 1.00 71.88 166 ASN A CA 1
ATOM 1244 C C . ASN A 1 166 ? 13.963 14.273 -4.243 1.00 71.88 166 ASN A C 1
ATOM 1246 O O . ASN A 1 166 ? 14.693 14.214 -3.257 1.00 71.88 166 ASN A O 1
ATOM 1250 N N . GLN A 1 167 ? 13.344 15.404 -4.596 1.00 76.00 167 GLN A N 1
ATOM 1251 C CA . GLN A 1 167 ? 13.551 16.689 -3.929 1.00 76.00 167 GLN A CA 1
ATOM 1252 C C . GLN A 1 167 ? 12.692 16.871 -2.664 1.00 76.00 167 GLN A C 1
ATOM 1254 O O . GLN A 1 167 ? 13.134 17.531 -1.725 1.00 76.00 167 GLN A O 1
ATOM 1259 N N . HIS A 1 168 ? 11.488 16.292 -2.624 1.00 68.31 168 HIS A N 1
ATOM 1260 C CA . HIS A 1 168 ? 10.516 16.515 -1.544 1.00 68.31 168 HIS A CA 1
ATOM 1261 C C . HIS A 1 168 ? 10.228 15.293 -0.667 1.00 68.31 168 HIS A C 1
ATOM 1263 O O . HIS A 1 168 ? 9.804 15.461 0.474 1.00 68.31 168 HIS A O 1
ATOM 1269 N N . GLY A 1 169 ? 10.436 14.079 -1.173 1.00 60.91 169 GLY A N 1
ATOM 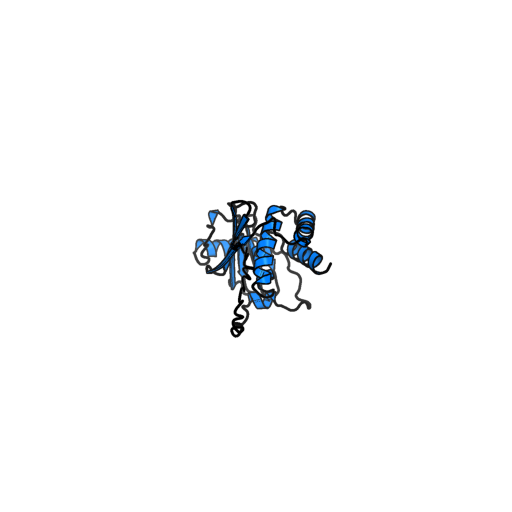1270 C CA . GLY A 1 169 ? 10.073 12.848 -0.470 1.00 60.91 169 GLY A CA 1
ATOM 1271 C C . GLY A 1 169 ? 11.252 11.987 -0.025 1.00 60.91 169 GLY A C 1
ATOM 1272 O O . GLY A 1 169 ? 11.013 10.974 0.626 1.00 60.91 169 GLY A O 1
ATOM 1273 N N . ASN A 1 170 ? 12.502 12.342 -0.371 1.00 64.31 170 ASN A N 1
ATOM 1274 C CA . ASN A 1 170 ? 13.674 11.460 -0.213 1.00 64.31 170 ASN A CA 1
ATOM 1275 C C . ASN A 1 170 ? 13.425 10.043 -0.773 1.00 64.31 170 ASN A C 1
ATOM 1277 O O . ASN A 1 170 ? 13.970 9.052 -0.286 1.00 64.31 170 ASN A O 1
ATOM 1281 N N . VAL A 1 171 ? 12.565 9.940 -1.785 1.00 64.88 171 VAL A N 1
ATOM 1282 C CA . VAL A 1 171 ? 12.203 8.669 -2.409 1.00 64.88 171 VAL A CA 1
ATOM 1283 C C . VAL A 1 171 ? 13.324 8.295 -3.361 1.00 64.88 171 VAL A C 1
ATOM 1285 O O . VAL A 1 171 ? 13.821 9.159 -4.072 1.00 64.88 171 VAL A O 1
ATOM 1288 N N . SER A 1 172 ? 13.750 7.032 -3.387 1.00 60.75 172 SER A N 1
ATOM 1289 C CA . SER A 1 172 ? 14.732 6.615 -4.389 1.00 60.75 172 SER A CA 1
ATOM 1290 C C . SER A 1 172 ? 14.124 6.700 -5.797 1.00 60.75 172 SER A C 1
ATOM 1292 O O . SER A 1 172 ? 12.948 6.376 -5.983 1.00 60.75 172 SER A O 1
ATOM 1294 N N . ALA A 1 173 ? 14.925 7.076 -6.797 1.00 54.88 173 ALA A N 1
ATOM 1295 C CA . ALA A 1 173 ? 14.534 7.110 -8.212 1.00 54.88 173 ALA A CA 1
ATOM 1296 C C . ALA A 1 173 ? 13.815 5.826 -8.677 1.00 54.88 173 ALA A C 1
ATOM 1298 O O . ALA A 1 173 ? 12.807 5.878 -9.378 1.00 54.88 173 ALA A O 1
ATOM 1299 N N . SER A 1 174 ? 14.278 4.658 -8.220 1.00 52.59 174 SER A N 1
ATOM 1300 C CA . SER A 1 174 ? 13.662 3.358 -8.517 1.00 52.59 174 SER A CA 1
ATOM 1301 C C . SER A 1 174 ? 12.287 3.177 -7.875 1.00 52.59 174 SER A C 1
ATOM 1303 O O . SER A 1 174 ? 11.388 2.592 -8.481 1.00 52.59 174 SER A O 1
ATOM 1305 N N . THR A 1 175 ? 12.100 3.691 -6.662 1.00 63.19 175 THR A N 1
ATOM 1306 C CA . THR A 1 175 ? 10.814 3.637 -5.966 1.00 63.19 175 THR A CA 1
ATOM 1307 C C . THR A 1 175 ? 9.823 4.603 -6.607 1.00 63.19 175 THR A C 1
ATOM 1309 O O . THR A 1 175 ? 8.683 4.224 -6.843 1.00 63.19 175 THR A O 1
ATOM 1312 N N . ALA A 1 176 ? 10.265 5.802 -6.995 1.00 61.19 176 ALA A N 1
ATOM 1313 C CA . ALA A 1 176 ? 9.457 6.712 -7.796 1.00 61.19 176 ALA A CA 1
ATOM 1314 C C . ALA A 1 176 ? 9.027 6.044 -9.113 1.00 61.19 176 ALA A C 1
ATOM 1316 O O . ALA A 1 176 ? 7.827 5.984 -9.380 1.00 61.19 176 ALA A O 1
ATOM 1317 N N . ALA A 1 177 ? 9.978 5.498 -9.895 1.00 58.88 177 ALA A N 1
ATOM 1318 C CA . ALA A 1 177 ? 9.743 4.807 -11.180 1.00 58.88 177 ALA A CA 1
ATOM 1319 C C . ALA A 1 177 ? 8.681 3.717 -11.064 1.00 58.88 177 ALA A C 1
ATOM 1321 O O . ALA A 1 177 ? 7.758 3.613 -11.871 1.00 58.88 177 ALA A O 1
ATOM 1322 N N . THR A 1 178 ? 8.792 2.942 -9.996 1.00 61.31 178 THR A N 1
ATOM 1323 C CA . THR A 1 178 ? 7.827 1.916 -9.648 1.00 61.31 178 THR A CA 1
ATOM 1324 C C . THR A 1 178 ? 6.466 2.517 -9.338 1.00 61.31 178 THR A C 1
ATOM 1326 O O . THR A 1 178 ? 5.467 2.116 -9.920 1.00 61.31 178 THR A O 1
ATOM 1329 N N . LEU A 1 179 ? 6.405 3.512 -8.462 1.00 65.25 179 LEU A N 1
ATOM 1330 C CA . LEU A 1 179 ? 5.147 4.086 -8.012 1.00 65.25 179 LEU A CA 1
ATOM 1331 C C . LEU A 1 179 ? 4.324 4.665 -9.144 1.00 65.25 179 LEU A C 1
ATOM 1333 O O . LEU A 1 179 ? 3.130 4.403 -9.212 1.00 65.25 179 LEU A O 1
ATOM 1337 N N . GLY A 1 180 ? 4.931 5.391 -10.073 1.00 62.84 180 GLY A N 1
ATOM 1338 C CA . GLY A 1 180 ? 4.144 5.909 -11.179 1.00 62.84 180 GLY A CA 1
ATOM 1339 C C . GLY A 1 180 ? 4.036 4.993 -12.389 1.00 62.84 180 GLY A C 1
ATOM 1340 O O . GLY A 1 180 ? 3.091 5.181 -13.140 1.00 62.84 180 GLY A O 1
ATOM 1341 N N . ALA A 1 181 ? 4.838 3.928 -12.518 1.00 61.59 181 ALA A N 1
ATOM 1342 C CA . ALA A 1 181 ? 4.460 2.772 -13.345 1.00 61.59 181 ALA A CA 1
ATOM 1343 C C . ALA A 1 181 ? 3.115 2.207 -12.871 1.00 61.59 181 ALA A C 1
ATOM 1345 O O . ALA A 1 181 ? 2.173 2.052 -13.652 1.00 61.59 181 ALA A O 1
ATOM 1346 N N . ILE A 1 182 ? 3.036 1.921 -11.567 1.00 62.59 182 ILE A N 1
ATOM 1347 C CA . ILE A 1 182 ? 1.857 1.347 -10.916 1.00 62.59 182 ILE A CA 1
ATOM 1348 C C . ILE A 1 182 ? 0.687 2.315 -11.049 1.00 62.59 182 ILE A C 1
ATOM 1350 O O . ILE A 1 182 ? -0.397 1.914 -11.479 1.00 62.59 182 ILE A O 1
ATOM 1354 N N . CYS A 1 183 ? 0.908 3.590 -10.719 1.00 66.44 183 CYS A N 1
ATOM 1355 C CA . CYS A 1 183 ? -0.146 4.592 -10.689 1.00 66.44 183 CYS A CA 1
ATOM 1356 C C . CYS A 1 183 ? -0.583 4.987 -12.090 1.00 66.44 183 CYS A C 1
ATOM 1358 O O . CYS A 1 183 ? -1.777 5.052 -12.317 1.00 66.44 183 CYS A O 1
ATOM 1360 N N . ALA A 1 184 ? 0.307 5.141 -13.071 1.00 61.72 184 ALA A N 1
ATOM 1361 C CA . ALA A 1 184 ? -0.110 5.411 -14.446 1.00 61.72 184 ALA A CA 1
ATOM 1362 C C . ALA A 1 184 ? -0.937 4.251 -15.021 1.00 61.72 184 ALA A C 1
ATOM 1364 O O . ALA A 1 184 ? -1.989 4.485 -15.618 1.00 61.72 184 ALA A O 1
ATOM 1365 N N . ALA A 1 185 ? -0.518 3.001 -14.794 1.00 57.34 185 ALA A N 1
ATOM 1366 C CA . ALA A 1 185 ? -1.256 1.830 -15.265 1.00 57.34 185 ALA A CA 1
ATOM 1367 C C . ALA A 1 185 ? -2.649 1.722 -14.618 1.00 57.34 185 ALA A C 1
ATOM 1369 O O . ALA A 1 185 ? -3.641 1.466 -15.304 1.00 57.34 185 ALA A O 1
ATOM 1370 N N . SER A 1 186 ? -2.741 1.962 -13.309 1.00 60.91 186 SER A N 1
ATOM 1371 C CA . SER A 1 186 ? -4.010 1.923 -12.575 1.00 60.91 186 SER A CA 1
ATOM 1372 C C . SER A 1 186 ? -4.896 3.137 -12.866 1.00 60.91 186 SER A C 1
ATOM 1374 O O . SER A 1 186 ? -6.082 2.959 -13.115 1.00 60.91 186 SER A O 1
ATOM 1376 N N . CYS A 1 187 ? -4.340 4.345 -12.963 1.00 62.41 187 CYS A N 1
ATOM 1377 C CA . CYS A 1 187 ? -5.041 5.564 -13.372 1.00 62.41 187 CYS A CA 1
ATOM 1378 C C . CYS A 1 187 ? -5.710 5.419 -14.742 1.00 62.41 187 CYS A C 1
ATOM 1380 O O . CYS A 1 187 ? -6.897 5.724 -14.889 1.00 62.41 187 CYS A O 1
ATOM 1382 N N . MET A 1 188 ? -4.949 4.956 -15.742 1.00 50.84 188 MET A N 1
ATOM 1383 C CA . MET A 1 188 ? -5.439 4.818 -17.115 1.00 50.84 188 MET A CA 1
ATOM 1384 C C . MET A 1 188 ? -6.502 3.723 -17.239 1.00 50.84 188 MET A C 1
ATOM 1386 O O . MET A 1 188 ? -7.425 3.859 -18.039 1.00 50.84 188 MET A O 1
ATOM 1390 N N . GLY A 1 189 ? -6.408 2.657 -16.438 1.00 49.28 189 GLY A N 1
ATOM 1391 C CA . GLY A 1 189 ? -7.358 1.544 -16.473 1.00 49.28 189 GLY A CA 1
ATOM 1392 C C . GLY A 1 189 ? -8.713 1.838 -15.824 1.00 49.28 189 GLY A C 1
ATOM 1393 O O . GLY A 1 189 ? -9.705 1.205 -16.178 1.00 49.28 189 GLY A O 1
ATOM 1394 N N . THR A 1 190 ? -8.782 2.787 -14.890 1.00 51.16 190 THR A N 1
ATOM 1395 C CA . THR A 1 190 ? -9.957 2.966 -14.018 1.00 51.16 190 THR A CA 1
ATOM 1396 C C . THR A 1 190 ? -10.589 4.357 -14.105 1.00 51.16 190 THR A C 1
ATOM 1398 O O . THR A 1 190 ? -11.348 4.730 -13.216 1.00 51.16 190 THR A O 1
ATOM 1401 N N . LEU A 1 191 ? -10.234 5.170 -15.106 1.00 52.19 191 LEU A N 1
ATOM 1402 C CA . LEU A 1 191 ? -10.720 6.555 -15.232 1.00 52.19 191 LEU A CA 1
ATOM 1403 C C . LEU A 1 191 ? -10.449 7.411 -13.972 1.00 52.19 191 LEU A C 1
ATOM 1405 O O . LEU A 1 191 ? -11.271 8.238 -13.591 1.00 52.19 191 LEU A O 1
ATOM 1409 N N . GLY A 1 192 ? -9.305 7.198 -13.308 1.00 44.81 192 GLY A N 1
ATOM 1410 C CA . GLY A 1 192 ? -8.861 8.018 -12.171 1.00 44.81 192 GLY A CA 1
ATOM 1411 C C . GLY A 1 192 ? -9.060 7.424 -10.768 1.00 44.81 192 GLY A C 1
ATOM 1412 O O . GLY A 1 192 ? -8.271 7.737 -9.882 1.00 44.81 192 GLY A O 1
ATOM 1413 N N . THR A 1 193 ? -10.007 6.505 -10.537 1.00 51.12 193 THR A N 1
ATOM 1414 C CA . THR A 1 193 ? -10.208 5.910 -9.187 1.00 51.12 193 THR A CA 1
ATOM 1415 C C . THR A 1 193 ? -9.014 5.071 -8.709 1.00 51.12 193 THR A C 1
ATOM 1417 O O . THR A 1 193 ? -8.629 5.103 -7.542 1.00 51.12 193 THR A O 1
ATOM 1420 N N . GLY A 1 194 ? -8.359 4.379 -9.632 1.00 54.25 194 GLY A N 1
ATOM 1421 C CA . GLY A 1 194 ? -7.135 3.608 -9.460 1.00 54.25 194 GLY A CA 1
ATOM 1422 C C . GLY A 1 194 ? -5.911 4.462 -9.150 1.00 54.25 194 GLY A C 1
ATOM 1423 O O . GLY A 1 194 ? -5.001 3.952 -8.505 1.00 54.25 194 GLY A O 1
ATOM 1424 N N . CYS A 1 195 ? -5.907 5.758 -9.493 1.00 58.97 195 CYS A N 1
ATOM 1425 C CA . CYS A 1 195 ? -4.846 6.669 -9.058 1.00 58.97 195 CYS A CA 1
ATOM 1426 C C . CYS A 1 195 ? -4.782 6.744 -7.539 1.00 58.97 195 CYS A C 1
ATOM 1428 O O . CYS A 1 195 ? -3.706 6.690 -6.959 1.00 58.97 195 CYS A O 1
ATOM 1430 N N . VAL A 1 196 ? -5.938 6.852 -6.887 1.00 52.22 196 VAL A N 1
ATOM 1431 C CA . VAL A 1 196 ? -5.994 7.072 -5.442 1.00 52.22 196 VAL A CA 1
ATOM 1432 C C . VAL A 1 196 ? -5.759 5.773 -4.679 1.00 52.22 196 VAL A C 1
ATOM 1434 O O . VAL A 1 196 ? -5.040 5.772 -3.685 1.00 52.22 196 VAL A O 1
ATOM 1437 N N . ILE A 1 197 ? -6.252 4.646 -5.205 1.00 55.50 197 ILE A N 1
ATOM 1438 C CA . ILE A 1 197 ? -5.890 3.308 -4.712 1.00 55.50 197 ILE A CA 1
ATOM 1439 C C . ILE A 1 197 ? -4.377 3.105 -4.814 1.00 55.50 197 ILE A C 1
ATOM 1441 O O . ILE A 1 197 ? -3.756 2.631 -3.867 1.00 55.50 197 ILE A O 1
ATOM 1445 N N . CYS A 1 198 ? -3.772 3.509 -5.932 1.00 65.38 198 CYS A N 1
ATOM 1446 C CA . CYS A 1 198 ? -2.335 3.420 -6.108 1.00 65.38 198 CYS A CA 1
ATOM 1447 C C . CYS A 1 198 ? -1.570 4.347 -5.164 1.00 65.38 198 CYS A C 1
ATOM 1449 O O . CYS A 1 198 ? -0.610 3.900 -4.555 1.00 65.38 198 CYS A O 1
ATOM 1451 N N . LEU A 1 199 ? -2.007 5.592 -4.965 1.00 61.62 199 LEU A N 1
ATOM 1452 C CA . LEU A 1 199 ? -1.392 6.521 -4.010 1.00 61.62 199 LEU A CA 1
ATOM 1453 C C . LEU A 1 199 ? -1.518 6.035 -2.556 1.00 61.62 199 LEU A C 1
ATOM 1455 O O . LEU A 1 199 ? -0.591 6.214 -1.770 1.00 61.62 199 LEU A O 1
ATOM 1459 N N . GLY A 1 200 ? -2.630 5.386 -2.204 1.00 54.50 200 GLY A N 1
ATOM 1460 C CA . GLY A 1 200 ? -2.823 4.762 -0.895 1.00 54.50 200 GLY A CA 1
ATOM 1461 C C . GLY A 1 200 ? -1.953 3.518 -0.702 1.00 54.50 200 GLY A C 1
ATOM 1462 O O . GLY A 1 200 ? -1.328 3.358 0.342 1.00 54.50 200 GLY A O 1
ATOM 1463 N N . ALA A 1 201 ? -1.837 2.673 -1.730 1.00 54.59 201 ALA A N 1
ATOM 1464 C CA . ALA A 1 201 ? -0.982 1.486 -1.718 1.00 54.59 201 ALA A CA 1
ATOM 1465 C C . ALA A 1 201 ? 0.517 1.840 -1.727 1.00 54.59 201 ALA A C 1
ATOM 1467 O O . ALA A 1 201 ? 1.320 1.229 -1.025 1.00 54.59 201 ALA A O 1
ATOM 1468 N N . ALA A 1 202 ? 0.878 2.894 -2.454 1.00 54.72 202 ALA A N 1
ATOM 1469 C CA . ALA A 1 202 ? 2.179 3.552 -2.437 1.00 54.72 202 ALA A CA 1
ATOM 1470 C C . ALA A 1 202 ? 2.528 4.187 -1.083 1.00 54.72 202 ALA A C 1
ATOM 1472 O O . ALA A 1 202 ? 3.700 4.395 -0.768 1.00 54.72 202 ALA A O 1
ATOM 1473 N N . GLY A 1 203 ? 1.497 4.514 -0.297 1.00 50.47 203 GLY A N 1
ATOM 1474 C CA . GLY A 1 203 ? 1.508 5.396 0.869 1.00 50.47 203 GLY A CA 1
ATOM 1475 C C . GLY A 1 203 ? 2.283 4.910 2.094 1.00 50.47 203 GLY A C 1
ATOM 1476 O O . GLY A 1 203 ? 2.232 5.559 3.134 1.00 50.47 203 GLY A O 1
ATOM 1477 N N . GLY A 1 204 ? 3.072 3.837 1.984 1.00 49.41 204 GLY A N 1
ATOM 1478 C CA . GLY A 1 204 ? 4.207 3.648 2.894 1.00 49.41 204 GLY A CA 1
ATOM 1479 C C . GLY A 1 204 ? 5.200 4.821 2.825 1.00 49.41 204 GLY A C 1
ATOM 1480 O O . GLY A 1 204 ? 5.963 5.033 3.762 1.00 49.41 204 GLY A O 1
ATOM 1481 N N . ILE A 1 205 ? 5.149 5.615 1.749 1.00 49.53 205 ILE A N 1
ATOM 1482 C CA . ILE A 1 205 ? 5.969 6.799 1.493 1.00 49.53 205 ILE A CA 1
ATOM 1483 C C . ILE A 1 205 ? 5.031 8.004 1.375 1.00 49.53 205 ILE A C 1
ATOM 1485 O O . ILE A 1 205 ? 4.043 7.938 0.650 1.00 49.53 205 ILE A O 1
ATOM 1489 N N . GLY A 1 206 ? 5.320 9.084 2.111 1.00 53.31 206 GLY A N 1
ATOM 1490 C CA . GLY A 1 206 ? 4.433 10.233 2.338 1.00 53.31 206 GLY A CA 1
ATOM 1491 C C . GLY A 1 206 ? 3.477 10.573 1.189 1.00 53.31 206 GLY A C 1
ATOM 1492 O O . GLY A 1 206 ? 3.882 11.203 0.211 1.00 53.31 206 GLY A O 1
ATOM 1493 N N . ALA A 1 207 ? 2.196 10.210 1.342 1.00 51.22 207 ALA A N 1
ATOM 1494 C CA . ALA A 1 207 ? 1.130 10.445 0.359 1.00 51.22 207 ALA A CA 1
ATOM 1495 C C . ALA A 1 207 ? 1.025 11.923 -0.076 1.00 51.22 207 ALA A C 1
ATOM 1497 O O . ALA A 1 207 ? 0.647 12.233 -1.205 1.00 51.22 207 ALA A O 1
ATOM 1498 N N . THR A 1 208 ? 1.442 12.840 0.799 1.00 54.50 208 THR A N 1
ATOM 1499 C CA . THR A 1 208 ? 1.541 14.280 0.545 1.00 54.50 208 THR A CA 1
ATOM 1500 C C . THR A 1 208 ? 2.587 14.648 -0.506 1.00 54.50 208 THR A C 1
ATOM 1502 O O . THR A 1 208 ? 2.317 15.510 -1.339 1.00 54.50 208 THR A O 1
ATOM 1505 N N . ALA A 1 209 ? 3.756 14.000 -0.525 1.00 61.88 209 ALA A N 1
ATOM 1506 C CA . ALA A 1 209 ? 4.792 14.272 -1.523 1.00 61.88 209 ALA A CA 1
ATOM 1507 C C . ALA A 1 209 ? 4.394 13.727 -2.903 1.00 61.88 209 ALA A C 1
ATOM 1509 O O . ALA A 1 209 ? 4.558 14.417 -3.906 1.00 61.88 209 ALA A O 1
ATOM 1510 N N . LEU A 1 210 ? 3.806 12.526 -2.945 1.00 63.28 210 LEU A N 1
ATOM 1511 C CA . LEU A 1 210 ? 3.295 11.925 -4.181 1.00 63.28 210 LEU A CA 1
ATOM 1512 C C . LEU A 1 210 ? 2.169 12.761 -4.795 1.00 63.28 210 LEU A C 1
ATOM 1514 O O . LEU A 1 210 ? 2.240 13.098 -5.976 1.00 63.28 210 LEU A O 1
ATOM 1518 N N . GLY A 1 211 ? 1.173 13.148 -3.990 1.00 56.03 211 GLY A N 1
ATOM 1519 C CA . GLY A 1 211 ? 0.067 13.992 -4.443 1.00 56.03 211 GLY A CA 1
ATOM 1520 C C . GLY A 1 211 ? 0.532 15.370 -4.919 1.00 56.03 211 GLY A C 1
ATOM 1521 O O . GLY A 1 211 ? 0.130 15.813 -5.994 1.00 56.03 211 GLY A O 1
ATOM 1522 N N . TYR A 1 212 ? 1.431 16.020 -4.171 1.00 65.44 212 TYR A N 1
ATOM 1523 C CA . TYR A 1 212 ? 2.006 17.312 -4.558 1.00 65.44 212 TYR A CA 1
ATOM 1524 C C . TYR A 1 212 ? 2.770 17.225 -5.884 1.00 65.44 212 TYR A C 1
ATOM 1526 O O . TYR A 1 212 ? 2.529 18.020 -6.792 1.00 65.44 212 TYR A O 1
ATOM 1534 N N . CYS A 1 213 ? 3.664 16.242 -6.016 1.00 63.38 213 CYS A N 1
ATOM 1535 C CA . CYS A 1 213 ? 4.477 16.090 -7.214 1.00 63.38 213 CYS A CA 1
ATOM 1536 C C . CYS A 1 213 ? 3.635 15.725 -8.433 1.00 63.38 213 CYS A C 1
ATOM 1538 O O . CYS A 1 213 ? 3.838 16.320 -9.485 1.00 63.38 213 CYS A O 1
ATOM 1540 N N . ALA A 1 214 ? 2.651 14.833 -8.291 1.00 63.22 214 ALA A N 1
ATOM 1541 C CA . ALA A 1 214 ? 1.735 14.489 -9.375 1.00 63.22 214 ALA A CA 1
ATOM 1542 C C . ALA A 1 214 ? 0.895 15.705 -9.794 1.00 63.22 214 ALA A C 1
ATOM 1544 O O . ALA A 1 214 ? 0.759 15.989 -10.981 1.00 63.22 214 ALA A O 1
ATOM 1545 N N . GLY A 1 215 ? 0.369 16.461 -8.826 1.00 59.84 215 GLY A N 1
ATOM 1546 C CA . GLY A 1 215 ? -0.393 17.677 -9.097 1.00 59.84 215 GLY A CA 1
ATOM 1547 C C . GLY A 1 215 ? 0.423 18.735 -9.838 1.00 59.84 215 GLY A C 1
ATOM 1548 O O . GLY A 1 215 ? -0.118 19.413 -10.705 1.00 59.84 215 GLY A O 1
ATOM 1549 N N . LYS A 1 216 ? 1.721 18.849 -9.545 1.00 70.56 216 LYS A N 1
ATOM 1550 C CA . LYS A 1 216 ? 2.620 19.788 -10.221 1.00 70.56 216 LYS A CA 1
ATOM 1551 C C . LYS A 1 216 ? 2.814 19.438 -11.701 1.00 70.56 216 LYS A C 1
ATOM 1553 O O . LYS A 1 216 ? 2.483 20.254 -12.546 1.00 70.56 216 LYS A O 1
ATOM 1558 N N . VAL A 1 217 ? 3.244 18.213 -12.018 1.00 66.69 217 VAL A N 1
ATOM 1559 C CA . VAL A 1 217 ? 3.469 17.796 -13.422 1.00 66.69 217 VAL A CA 1
ATOM 1560 C C . VAL A 1 217 ? 2.198 17.709 -14.270 1.00 66.69 217 VAL A C 1
ATOM 1562 O O . VAL A 1 217 ? 2.291 17.725 -15.488 1.00 66.69 217 VAL A O 1
ATOM 1565 N N . MET A 1 218 ? 1.013 17.581 -13.666 1.00 60.47 218 MET A N 1
ATOM 1566 C CA . MET A 1 218 ? -0.250 17.544 -14.420 1.00 60.47 218 MET A CA 1
ATOM 1567 C C . MET A 1 218 ? -0.851 18.931 -14.697 1.00 60.47 218 MET A C 1
ATOM 1569 O O . MET A 1 218 ? -1.760 19.026 -15.521 1.00 60.47 218 MET A O 1
ATOM 1573 N N . ASN A 1 219 ? -0.408 19.977 -13.990 1.00 61.97 219 ASN A N 1
ATOM 1574 C CA . ASN A 1 219 ? -0.908 21.349 -14.157 1.00 61.97 219 ASN A CA 1
ATOM 1575 C C . ASN A 1 219 ? 0.067 22.277 -14.907 1.00 61.97 219 ASN A C 1
ATOM 1577 O O . ASN A 1 219 ? -0.327 23.401 -15.228 1.00 61.97 219 ASN A O 1
ATOM 1581 N N . ASP A 1 220 ? 1.291 21.815 -15.170 1.00 57.12 220 ASP A N 1
ATOM 1582 C CA . ASP A 1 220 ? 2.309 22.487 -15.989 1.00 57.12 220 ASP A CA 1
ATOM 1583 C C . ASP A 1 220 ? 2.256 21.987 -17.450 1.00 57.12 220 ASP A C 1
ATOM 1585 O O . ASP A 1 220 ? 2.429 22.827 -18.368 1.00 57.12 220 ASP A O 1
#

Organism: NCBI:txid256034